Protein AF-K7ZBQ0-F1 (afdb_monomer_lite)

Organism: NCBI:txid1069642

Secondary structure (DSSP, 8-state):
-HHHHHHHTT---EEE-SSSTT-EEETT--TTTTS-HHHHHHHHHHHHHHH--TTTHHHHEEEB-SSTTTS-TT-EEE--TTT--EEEEEEE-TBS-EEEEE--TTGGGT-SSPEEE-SPPPHHHHHTT--STTSS-EEEEEPPGGGTTS-GGGSTTB--GGGGS-HHHHHHHHHHHHBSSPPPHHHHHHHHHHHHHHHHHHHHHHHHHHHHHHHH--SPPPHHHHHHH--HHHHHHHHHHHHHHHHHHHHHHHHHTTTTS-HHHHHHHHHH-TTTTS-HHHHHHHPPPP---TT--S-EEEETTEEE-HHHHHHHHHTT-S---TTS-HHHHTTSS-S--HHHHHS----------

Sequence (357 aa):
MRLIFAYENRLPFVIKDPTYSGARISNKMSRWDRQREIERVRSFLNYIHETTSTRSLPGDTYPVAINRKAIRAGGVLATTAVNHHSWTIKEILPIGVPYLVYNSVVGSHSGFTMQERKSWPNPNWVFEGDFSSSSGAGFRYWRPASYLSRPVWKVPGYSTEQFQISLSKWTKTLQSRLATQQEDDTSMILRLVENVCVGFKDRVSYVNEALSYKRQYPSCMSYEAFDIYSSPSRDERIFDDLMLLRRTYKEILQRNNGQNLTTDQKAELTKIFPYINQSASSETRQMPQQSITEDSVCVVNYLSSRTMDMAEFKRRLFAGWISNNPNERGEYRWGVLRGPSDHARYCPSWGGWSPNL

Foldseek 3Di:
DVLVVCVVVVHWDKFDQPVDPPDIDTPPDCPCVVPPPVVSSVVSVVVCVVRDFLQRLLLFKAAFDLEQVTQAAQWKAGAFPVLRDMWGFRGQPLLLWTWTWADALLCVVPHPDIDIARHDDQLCSRYVPNLFSVRSGGIIHGADPVCSPPPRCPGPRHDSVLSVDPSVCNRVVSSVNHHNDHDDLARVLVRLLVRLLSLVQVLLSLLVSLQVVCVVPVAFDDPVSFSNRFCAVSLVRSLVSLVVSLVSVLVCCVPPNCPRYDPLSVLLVCLQQVPSVDDLVVSLVPNDQDDDDPSFANWDDNDVVDIDGNSNQNSCQQVQQAFRGSSCDSCSNRSVDRDDDPRSVPHDDDDHHHDDD

pLDDT: mean 93.57, std 6.4, range [53.06, 98.62]

Radius of gyration: 22.32 Å; chains: 1; bounding box: 59×53×60 Å

Structure (mmCIF, N/CA/C/O backbone):
data_AF-K7ZBQ0-F1
#
_entry.id   AF-K7ZBQ0-F1
#
loop_
_atom_site.group_PDB
_atom_site.id
_atom_site.type_symbol
_atom_site.label_atom_id
_atom_site.label_alt_id
_atom_site.label_comp_id
_atom_site.label_asym_id
_atom_site.label_entity_id
_atom_site.label_seq_id
_atom_site.pdbx_PDB_ins_code
_atom_site.Cartn_x
_atom_site.Cartn_y
_atom_site.Cartn_z
_atom_site.occupancy
_atom_site.B_iso_or_equiv
_atom_site.auth_seq_id
_atom_site.auth_comp_id
_atom_site.auth_asym_id
_atom_site.auth_atom_id
_atom_site.pdbx_PDB_model_num
ATOM 1 N N . MET A 1 1 ? 14.894 -6.641 -7.839 1.00 87.62 1 MET A N 1
ATOM 2 C CA . MET A 1 1 ? 14.574 -8.046 -7.482 1.00 87.62 1 MET A CA 1
ATOM 3 C C . MET A 1 1 ? 14.777 -9.030 -8.634 1.00 87.62 1 MET A C 1
ATOM 5 O O . MET A 1 1 ? 15.721 -9.798 -8.548 1.00 87.62 1 MET A O 1
ATOM 9 N N . ARG A 1 2 ? 13.982 -9.013 -9.723 1.00 91.12 2 ARG A N 1
ATOM 10 C CA . ARG A 1 2 ? 14.084 -10.017 -10.817 1.00 91.12 2 ARG A CA 1
ATOM 11 C C . ARG A 1 2 ? 15.498 -10.195 -11.395 1.00 91.12 2 ARG A C 1
ATOM 13 O O . ARG A 1 2 ? 15.896 -11.323 -11.653 1.00 91.12 2 ARG A O 1
ATOM 20 N N . LEU A 1 3 ? 16.241 -9.103 -11.597 1.00 93.44 3 LEU A N 1
ATOM 21 C CA . LEU A 1 3 ? 17.621 -9.157 -12.099 1.00 93.44 3 LEU A CA 1
ATOM 22 C C . LEU A 1 3 ? 18.560 -9.868 -11.117 1.00 93.44 3 LEU A C 1
ATOM 24 O O . LEU A 1 3 ? 19.271 -10.775 -11.527 1.00 93.44 3 LEU A O 1
ATOM 28 N N . ILE A 1 4 ? 18.510 -9.501 -9.832 1.00 92.75 4 ILE A N 1
ATOM 29 C CA . ILE A 1 4 ? 19.320 -10.122 -8.770 1.00 92.75 4 ILE A CA 1
ATOM 30 C C . ILE A 1 4 ? 19.018 -11.620 -8.690 1.00 92.75 4 ILE A C 1
ATOM 32 O O . ILE A 1 4 ? 19.934 -12.426 -8.773 1.00 92.75 4 ILE A O 1
ATOM 36 N N . PHE A 1 5 ? 17.735 -11.997 -8.664 1.00 93.25 5 PHE A N 1
ATOM 37 C CA . PHE A 1 5 ? 17.335 -13.405 -8.665 1.00 93.25 5 PHE A CA 1
ATOM 38 C C . PHE A 1 5 ? 17.883 -14.159 -9.885 1.00 93.25 5 PHE A C 1
ATOM 40 O O . PHE A 1 5 ? 18.388 -15.271 -9.752 1.00 93.25 5 PHE A O 1
ATOM 47 N N . ALA A 1 6 ? 17.800 -13.559 -11.078 1.00 94.81 6 ALA A N 1
ATOM 48 C CA . ALA A 1 6 ? 18.337 -14.169 -12.288 1.00 94.81 6 ALA A CA 1
ATOM 49 C C . ALA A 1 6 ? 19.860 -14.346 -12.211 1.00 94.81 6 ALA A C 1
ATOM 51 O O . ALA A 1 6 ? 20.363 -15.388 -12.613 1.00 94.81 6 ALA A O 1
ATOM 52 N N . TYR A 1 7 ? 20.578 -13.368 -11.659 1.00 96.00 7 TYR A N 1
ATOM 53 C CA . TYR A 1 7 ? 22.020 -13.451 -11.451 1.00 96.00 7 TYR A CA 1
ATOM 54 C C . TYR A 1 7 ? 22.396 -14.576 -10.474 1.00 96.00 7 TYR A C 1
ATOM 56 O O . TYR A 1 7 ? 23.147 -15.477 -10.843 1.00 96.00 7 TYR A O 1
ATOM 64 N N . GLU A 1 8 ? 21.802 -14.586 -9.278 1.00 96.38 8 GLU A N 1
ATOM 65 C CA . GLU A 1 8 ? 22.079 -15.580 -8.228 1.00 96.38 8 GLU A CA 1
ATOM 66 C C . GLU A 1 8 ? 21.766 -17.015 -8.671 1.00 96.38 8 GLU A C 1
ATOM 68 O O . GLU A 1 8 ? 22.451 -17.956 -8.279 1.00 96.38 8 GLU A O 1
ATOM 73 N N . ASN A 1 9 ? 20.767 -17.185 -9.542 1.00 96.50 9 ASN A N 1
ATOM 74 C CA . ASN A 1 9 ? 20.343 -18.490 -10.052 1.00 96.50 9 ASN A CA 1
ATOM 75 C C . ASN A 1 9 ? 20.887 -18.805 -11.455 1.00 96.50 9 ASN A C 1
ATOM 77 O O . ASN A 1 9 ? 20.454 -19.777 -12.074 1.00 96.50 9 ASN A O 1
ATOM 81 N N . ARG A 1 10 ? 21.816 -17.993 -11.982 1.00 95.12 10 ARG A N 1
ATOM 82 C CA . ARG A 1 10 ? 22.427 -18.164 -13.317 1.00 95.12 10 ARG A CA 1
ATOM 83 C C . ARG A 1 10 ? 21.399 -18.293 -14.454 1.00 95.12 10 ARG A C 1
ATOM 85 O O . ARG A 1 10 ? 21.591 -19.037 -15.415 1.00 95.12 10 ARG A O 1
ATOM 92 N N . LEU A 1 11 ? 20.295 -17.558 -14.353 1.00 94.25 11 LEU A N 1
ATOM 93 C CA . LEU A 1 11 ? 19.219 -17.522 -15.339 1.00 94.25 11 LEU A CA 1
ATOM 94 C C . LEU A 1 11 ? 19.437 -16.393 -16.359 1.00 94.25 11 LEU A C 1
ATOM 96 O O . LEU A 1 11 ? 19.979 -15.337 -16.023 1.00 94.25 11 LEU A O 1
ATOM 100 N N . PRO A 1 12 ? 18.962 -16.552 -17.609 1.00 92.81 12 PRO A N 1
ATOM 101 C CA . PRO A 1 12 ? 18.971 -15.460 -18.572 1.00 92.81 12 PRO A CA 1
ATOM 102 C C . PRO A 1 12 ? 18.049 -14.322 -18.116 1.00 92.81 12 PRO A C 1
ATOM 104 O O . PRO A 1 12 ? 16.907 -14.546 -17.706 1.00 92.81 12 PRO A O 1
ATOM 107 N N . PHE A 1 13 ? 18.516 -13.084 -18.268 1.00 95.81 13 PHE A N 1
ATOM 108 C CA . PHE A 1 13 ? 17.716 -11.888 -18.037 1.00 95.81 13 PHE A CA 1
ATOM 109 C C . PHE A 1 13 ? 17.465 -11.174 -19.359 1.00 95.81 13 PHE A C 1
ATOM 111 O O . PHE A 1 13 ? 18.396 -10.855 -20.096 1.00 95.81 13 PHE A O 1
ATOM 118 N N . VAL A 1 14 ? 16.195 -10.901 -19.648 1.00 96.12 14 VAL A N 1
ATOM 119 C CA . VAL A 1 14 ? 15.791 -10.102 -20.801 1.00 96.12 14 VAL A CA 1
ATOM 120 C C . VAL A 1 14 ? 14.474 -9.392 -20.524 1.00 96.12 14 VAL A C 1
ATOM 122 O O . VAL A 1 14 ? 13.553 -9.970 -19.929 1.00 96.12 14 VAL A O 1
ATOM 125 N N . ILE A 1 15 ? 14.411 -8.148 -20.979 1.00 95.88 15 ILE A N 1
ATOM 126 C CA . ILE A 1 15 ? 13.230 -7.290 -20.972 1.00 95.88 15 ILE A CA 1
ATOM 127 C C . ILE A 1 15 ? 13.115 -6.560 -22.310 1.00 95.88 15 ILE A C 1
ATOM 129 O O . ILE A 1 15 ? 14.072 -6.515 -23.093 1.00 95.88 15 ILE A O 1
ATOM 133 N N . LYS A 1 16 ? 11.946 -5.987 -22.582 1.00 94.88 16 LYS A N 1
ATOM 134 C CA . LYS A 1 16 ? 11.806 -4.983 -23.636 1.00 94.88 16 LYS A CA 1
ATOM 135 C C . LYS A 1 16 ? 12.601 -3.739 -23.271 1.00 94.88 16 LYS A C 1
ATOM 137 O O . LYS A 1 16 ? 12.612 -3.326 -22.117 1.00 94.88 16 LYS A O 1
ATOM 142 N N . ASP A 1 17 ? 13.245 -3.148 -24.266 1.00 94.50 17 ASP A N 1
ATOM 143 C CA . ASP A 1 17 ? 13.811 -1.816 -24.118 1.00 94.50 17 ASP A CA 1
ATOM 144 C C . ASP A 1 17 ? 12.669 -0.783 -24.200 1.00 94.50 17 ASP A C 1
ATOM 146 O O . ASP A 1 17 ? 11.990 -0.721 -25.228 1.00 94.50 17 ASP A O 1
ATOM 150 N N . PRO A 1 18 ? 12.394 -0.006 -23.138 1.00 92.44 18 PRO A N 1
ATOM 151 C CA . PRO A 1 18 ? 11.359 1.022 -23.180 1.00 92.44 18 PRO A CA 1
ATOM 152 C C . PRO A 1 18 ? 11.780 2.271 -23.969 1.00 92.44 18 PRO A C 1
ATOM 154 O O . PRO A 1 18 ? 10.925 3.099 -24.268 1.00 92.44 18 PRO A O 1
ATOM 157 N N . THR A 1 19 ? 13.065 2.416 -24.310 1.00 90.69 19 THR A N 1
ATOM 158 C CA . THR A 1 19 ? 13.613 3.589 -25.014 1.00 90.69 19 THR A CA 1
ATOM 159 C C . THR A 1 19 ? 13.655 3.415 -26.530 1.00 90.69 19 THR A C 1
ATOM 161 O O . THR A 1 19 ? 13.610 4.403 -27.259 1.00 90.69 19 THR A O 1
ATOM 164 N N . TYR A 1 20 ? 13.666 2.170 -27.019 1.00 86.38 20 TYR A N 1
ATOM 165 C CA . TYR A 1 20 ? 13.702 1.853 -28.448 1.00 86.38 20 TYR A CA 1
ATOM 166 C C . TYR A 1 20 ? 12.695 0.759 -28.813 1.00 86.38 20 TYR A C 1
ATOM 168 O O . TYR A 1 20 ? 12.763 -0.375 -28.333 1.00 86.38 20 TYR A O 1
ATOM 176 N N . SER A 1 21 ? 11.775 1.080 -29.727 1.00 80.44 21 SER A N 1
ATOM 177 C C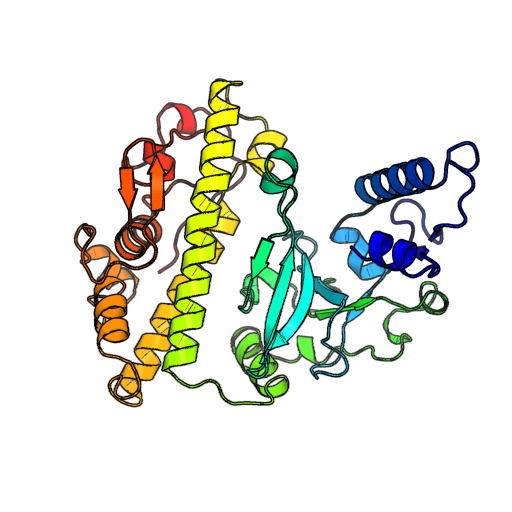A . SER A 1 21 ? 10.755 0.134 -30.191 1.00 80.44 21 SER A CA 1
ATOM 178 C C . SER A 1 21 ? 11.388 -1.124 -30.795 1.00 80.44 21 SER A C 1
ATOM 180 O O . SER A 1 21 ? 12.231 -1.055 -31.684 1.00 80.44 21 SER A O 1
ATOM 182 N N . GLY A 1 22 ? 10.975 -2.293 -30.301 1.00 78.12 22 GLY A N 1
ATOM 183 C CA . GLY A 1 22 ? 11.438 -3.597 -30.787 1.00 78.12 22 GLY A CA 1
ATOM 184 C C . GLY A 1 22 ? 12.784 -4.070 -30.224 1.00 78.12 22 GLY A C 1
ATOM 185 O O . GLY A 1 22 ? 13.096 -5.256 -30.359 1.00 78.12 22 GLY A O 1
ATOM 186 N N . ALA A 1 23 ? 13.541 -3.206 -29.542 1.00 90.62 23 ALA A N 1
ATOM 187 C CA . ALA A 1 23 ? 14.803 -3.575 -28.911 1.00 90.62 23 ALA A CA 1
ATOM 188 C C . ALA A 1 23 ? 14.598 -4.321 -27.577 1.00 90.62 23 ALA A C 1
ATOM 190 O O . ALA A 1 23 ? 13.499 -4.392 -27.009 1.00 90.62 23 ALA A O 1
ATOM 191 N N . ARG A 1 24 ? 15.675 -4.950 -27.094 1.00 94.19 24 ARG A N 1
ATOM 192 C CA . ARG A 1 24 ? 15.695 -5.723 -25.847 1.00 94.19 24 ARG A CA 1
ATOM 193 C C . ARG A 1 24 ? 16.939 -5.397 -25.045 1.00 94.19 24 ARG A C 1
ATOM 195 O O . ARG A 1 24 ? 18.040 -5.381 -25.588 1.00 94.19 24 ARG A O 1
ATOM 202 N N . ILE A 1 25 ? 16.760 -5.279 -23.738 1.00 95.69 25 ILE A N 1
ATOM 203 C CA . ILE A 1 25 ? 17.859 -5.182 -22.782 1.00 95.69 25 ILE A CA 1
ATOM 204 C C . ILE A 1 25 ? 18.069 -6.570 -22.184 1.00 95.69 25 ILE A C 1
ATOM 206 O O . ILE A 1 25 ? 17.109 -7.226 -21.777 1.00 95.69 25 ILE A O 1
ATOM 210 N N . SER A 1 26 ? 19.313 -7.051 -22.155 1.00 95.44 26 SER A N 1
ATOM 211 C CA . SER A 1 26 ? 19.623 -8.389 -21.641 1.00 95.44 26 SER A CA 1
ATOM 212 C C . SER A 1 26 ? 20.996 -8.469 -20.989 1.00 95.44 26 SER A C 1
ATOM 214 O O . SER A 1 26 ? 21.871 -7.649 -21.258 1.00 95.44 26 SER A O 1
ATOM 216 N N . ASN A 1 27 ? 21.219 -9.520 -20.199 1.00 92.19 27 ASN A N 1
ATOM 217 C CA . ASN A 1 27 ? 22.527 -9.799 -19.603 1.00 92.19 27 ASN A CA 1
ATOM 218 C C . ASN A 1 27 ? 23.609 -10.224 -20.622 1.00 92.19 27 ASN A C 1
ATOM 220 O O . ASN A 1 27 ? 24.735 -10.494 -20.221 1.00 92.19 27 ASN A O 1
ATOM 224 N N . LYS A 1 28 ? 23.292 -10.272 -21.927 1.00 93.62 28 LYS A N 1
ATOM 225 C CA . LYS A 1 28 ? 24.249 -10.522 -23.024 1.00 93.62 28 LYS A CA 1
ATOM 226 C C . LYS A 1 28 ? 24.860 -9.249 -23.619 1.00 93.62 28 LYS A C 1
ATOM 228 O O . LYS A 1 28 ? 25.649 -9.335 -24.552 1.00 93.62 28 LYS A O 1
ATOM 233 N N . MET A 1 29 ? 24.471 -8.069 -23.139 1.00 94.31 29 MET A N 1
ATOM 234 C CA . MET A 1 29 ? 25.059 -6.813 -23.602 1.00 94.31 29 MET A CA 1
ATOM 235 C C . MET A 1 29 ? 26.548 -6.747 -23.240 1.00 94.31 29 MET A C 1
ATOM 237 O O . MET A 1 29 ? 26.928 -7.075 -22.113 1.00 94.31 29 MET A O 1
ATOM 241 N N . SER A 1 30 ? 27.361 -6.267 -24.182 1.00 95.88 30 SER A N 1
ATOM 242 C CA . SER A 1 30 ? 28.824 -6.195 -24.061 1.00 95.88 30 SER A CA 1
ATOM 243 C C . SER A 1 30 ? 29.352 -4.872 -23.499 1.00 95.88 30 SER A C 1
ATOM 245 O O . SER A 1 30 ? 30.555 -4.712 -23.296 1.00 95.88 30 SER A O 1
ATOM 247 N N . ARG A 1 31 ? 28.457 -3.914 -23.205 1.00 95.50 31 ARG A N 1
ATOM 248 C CA . ARG A 1 31 ? 28.790 -2.553 -22.736 1.00 95.50 31 ARG A CA 1
ATOM 249 C C . ARG A 1 31 ? 29.755 -2.536 -21.539 1.00 95.50 31 ARG A C 1
ATOM 251 O O . ARG A 1 31 ? 30.517 -1.587 -21.397 1.00 95.50 31 ARG A O 1
ATOM 258 N N . TRP A 1 32 ? 29.737 -3.578 -20.708 1.00 96.00 32 TRP A N 1
ATOM 259 C CA . TRP A 1 32 ? 30.536 -3.682 -19.483 1.00 96.00 32 TRP A CA 1
ATOM 260 C C . TRP A 1 32 ? 31.449 -4.916 -19.447 1.00 96.00 32 TRP A C 1
ATOM 262 O O . TRP A 1 32 ? 31.884 -5.314 -18.372 1.00 96.00 32 TRP A O 1
ATOM 272 N N . ASP A 1 33 ? 31.765 -5.530 -20.592 1.00 95.69 33 ASP A N 1
ATOM 273 C CA . ASP A 1 33 ? 32.585 -6.758 -20.635 1.00 95.69 33 ASP A CA 1
ATOM 274 C C . ASP A 1 33 ? 34.028 -6.553 -20.138 1.00 95.69 33 ASP A C 1
ATOM 276 O O . ASP A 1 33 ? 34.713 -7.516 -19.811 1.00 95.69 33 ASP A O 1
ATOM 280 N N . ARG A 1 34 ? 34.492 -5.299 -20.048 1.00 97.25 34 ARG A N 1
ATOM 281 C CA . ARG A 1 34 ? 35.813 -4.943 -19.496 1.00 97.25 34 ARG A CA 1
ATOM 282 C C . ARG A 1 34 ? 35.845 -4.871 -17.962 1.00 97.25 34 ARG A C 1
ATOM 284 O O . ARG A 1 34 ? 36.918 -4.683 -17.399 1.00 97.25 34 ARG A O 1
ATOM 291 N N . GLN A 1 35 ? 34.695 -4.949 -17.294 1.00 97.38 35 GLN A N 1
ATOM 292 C CA . GLN A 1 35 ? 34.586 -4.899 -15.833 1.00 97.38 35 GLN A CA 1
ATOM 293 C C . GLN A 1 35 ? 34.632 -6.309 -15.234 1.00 97.38 35 GLN A C 1
ATOM 295 O O . GLN A 1 35 ? 34.287 -7.284 -15.907 1.00 97.38 35 GLN A O 1
ATOM 300 N N . ARG A 1 36 ? 34.998 -6.436 -13.952 1.00 97.44 36 ARG A N 1
ATOM 301 C CA . ARG A 1 36 ? 34.855 -7.717 -13.244 1.00 97.44 36 ARG A CA 1
ATOM 302 C C . ARG A 1 36 ? 33.374 -8.039 -13.065 1.00 97.44 36 ARG A C 1
ATOM 304 O O . ARG A 1 36 ? 32.520 -7.157 -13.115 1.00 97.44 36 ARG A O 1
ATOM 311 N N . GLU A 1 37 ? 33.060 -9.305 -12.814 1.00 94.50 37 GLU A N 1
ATOM 312 C CA . GLU A 1 37 ? 31.680 -9.806 -12.792 1.00 94.50 37 GLU A CA 1
ATOM 313 C C . GLU A 1 37 ? 30.737 -8.983 -11.894 1.00 94.50 37 GLU A C 1
ATOM 315 O O . GLU A 1 37 ? 29.690 -8.527 -12.349 1.00 94.50 37 GLU A O 1
ATOM 320 N N . ILE A 1 38 ? 31.126 -8.718 -10.644 1.00 95.25 38 ILE A N 1
ATOM 321 C CA . ILE A 1 38 ? 30.292 -7.958 -9.701 1.00 95.25 38 ILE A CA 1
ATOM 322 C C . ILE A 1 38 ? 30.108 -6.500 -10.137 1.00 95.25 38 ILE A C 1
ATOM 324 O O . ILE A 1 38 ? 29.014 -5.948 -10.018 1.00 95.25 38 ILE A O 1
ATOM 328 N N . GLU A 1 39 ? 31.154 -5.869 -10.666 1.00 97.00 39 GLU A N 1
ATOM 329 C CA . GLU A 1 39 ? 31.089 -4.496 -11.179 1.00 97.00 39 GLU A CA 1
ATOM 330 C C . GLU A 1 39 ? 30.183 -4.417 -12.412 1.00 97.00 39 GLU A C 1
ATOM 332 O O . GLU A 1 39 ? 29.352 -3.513 -12.510 1.00 97.00 39 GLU A O 1
ATOM 337 N N . ARG A 1 40 ? 30.261 -5.420 -13.293 1.00 95.94 40 ARG A N 1
ATOM 338 C CA . ARG A 1 40 ? 29.371 -5.576 -14.445 1.00 95.94 40 ARG A CA 1
ATOM 339 C C . ARG A 1 40 ? 27.913 -5.704 -14.015 1.00 95.94 40 ARG A C 1
ATOM 341 O O . ARG A 1 40 ? 27.052 -5.043 -14.594 1.00 95.94 40 ARG A O 1
ATOM 348 N N . VAL A 1 41 ? 27.616 -6.523 -13.003 1.00 95.44 41 VAL A N 1
ATOM 349 C CA . VAL A 1 41 ? 26.247 -6.688 -12.483 1.00 95.44 41 VAL A CA 1
ATOM 350 C C . VAL A 1 41 ? 25.730 -5.384 -11.879 1.00 95.44 41 VAL A C 1
ATOM 352 O O . VAL A 1 41 ? 24.597 -4.999 -12.160 1.00 95.44 41 VAL A O 1
ATOM 355 N N . ARG A 1 42 ? 26.556 -4.669 -11.105 1.00 95.38 42 ARG A N 1
ATOM 356 C CA . ARG A 1 42 ? 26.205 -3.352 -10.545 1.00 95.38 42 ARG A CA 1
ATOM 357 C C . ARG A 1 42 ? 25.934 -2.320 -11.636 1.00 95.38 42 ARG A C 1
ATOM 359 O O . ARG A 1 42 ? 24.905 -1.652 -11.593 1.00 95.38 42 ARG A O 1
ATOM 366 N N . SER A 1 43 ? 26.797 -2.233 -12.644 1.00 96.44 43 SER A N 1
ATOM 367 C CA . SER A 1 43 ? 26.589 -1.320 -13.772 1.00 96.44 43 SER A CA 1
ATOM 368 C C . SER A 1 43 ? 25.319 -1.662 -14.552 1.00 96.44 43 SER A C 1
ATOM 370 O O . SER A 1 43 ? 24.573 -0.766 -14.944 1.00 96.44 43 SER A O 1
ATOM 372 N N . PHE A 1 44 ? 25.024 -2.953 -14.731 1.00 96.38 44 PHE A N 1
ATOM 373 C CA . PHE A 1 44 ? 23.788 -3.384 -15.374 1.00 96.38 44 PHE A CA 1
ATOM 374 C C . PHE A 1 44 ? 22.547 -3.068 -14.526 1.00 96.38 44 PHE A C 1
ATOM 376 O O . PHE A 1 44 ? 21.540 -2.625 -15.071 1.00 96.38 44 PHE A O 1
ATOM 383 N N . LEU A 1 45 ? 22.616 -3.231 -13.200 1.00 94.38 45 LEU A N 1
ATOM 384 C CA . LEU A 1 45 ? 21.555 -2.831 -12.270 1.00 94.38 45 LEU A CA 1
ATOM 385 C C . LEU A 1 45 ? 21.257 -1.331 -12.354 1.00 94.38 45 LEU A C 1
ATOM 387 O O . LEU A 1 45 ? 20.088 -0.967 -12.470 1.00 94.38 45 LEU A O 1
ATOM 391 N N . ASN A 1 46 ? 22.292 -0.487 -12.353 1.00 93.38 46 ASN A N 1
ATOM 392 C CA . ASN A 1 46 ? 22.140 0.963 -12.490 1.00 93.38 46 ASN A CA 1
ATOM 393 C C . ASN A 1 46 ? 21.509 1.326 -13.835 1.00 93.38 46 ASN A C 1
ATOM 395 O O . ASN A 1 46 ? 20.541 2.075 -13.879 1.00 93.38 46 ASN A O 1
ATOM 399 N N . TYR A 1 47 ? 21.966 0.700 -14.922 1.00 95.19 47 TYR A N 1
ATOM 400 C CA . TYR A 1 47 ? 21.372 0.918 -16.237 1.00 95.19 47 TYR A CA 1
ATOM 401 C C . TYR A 1 47 ? 19.883 0.549 -16.278 1.00 95.19 47 TYR A C 1
ATOM 403 O O . TYR A 1 47 ? 19.076 1.307 -16.809 1.00 95.19 47 TYR A O 1
ATOM 411 N N . ILE A 1 48 ? 19.488 -0.586 -15.690 1.00 93.94 48 ILE A N 1
ATOM 412 C CA . ILE A 1 48 ? 18.068 -0.954 -15.582 1.00 93.94 48 ILE A CA 1
ATOM 413 C C . ILE A 1 48 ? 17.292 0.052 -14.731 1.00 93.94 48 ILE A C 1
ATOM 415 O O . ILE A 1 48 ? 16.176 0.410 -15.106 1.00 93.94 48 ILE A O 1
ATOM 419 N N . HIS A 1 49 ? 17.857 0.498 -13.610 1.00 89.31 49 HIS A N 1
ATOM 420 C CA . HIS A 1 49 ? 17.230 1.486 -12.735 1.00 89.31 49 HIS A CA 1
ATOM 421 C C . HIS A 1 49 ? 16.959 2.810 -13.463 1.00 89.31 49 HIS A C 1
ATOM 423 O O . HIS A 1 49 ? 15.865 3.347 -13.342 1.00 89.31 49 HIS A O 1
ATOM 429 N N . GLU A 1 50 ? 17.908 3.280 -14.271 1.00 90.19 50 GLU A N 1
ATOM 430 C CA . GLU A 1 50 ? 17.786 4.519 -15.050 1.00 90.19 50 GLU A CA 1
ATOM 431 C C . GLU A 1 50 ? 16.864 4.374 -16.270 1.00 90.19 50 GLU A C 1
ATOM 433 O O . GLU A 1 50 ? 16.257 5.343 -16.718 1.00 90.19 50 GLU A O 1
ATOM 438 N N . THR A 1 51 ? 16.754 3.165 -16.826 1.00 92.31 51 THR A N 1
ATOM 439 C CA . THR A 1 51 ? 16.038 2.933 -18.091 1.00 92.31 51 THR A CA 1
ATOM 440 C C . THR A 1 51 ? 14.584 2.509 -17.885 1.00 92.31 51 THR A C 1
ATOM 442 O O . THR A 1 51 ? 13.740 2.724 -18.754 1.00 92.31 51 THR A O 1
ATOM 445 N N . THR A 1 52 ? 14.264 1.864 -16.762 1.00 91.94 52 THR A N 1
ATOM 446 C CA . THR A 1 52 ? 12.954 1.234 -16.538 1.00 91.94 52 THR A CA 1
ATOM 447 C C . THR A 1 52 ? 12.169 1.916 -15.428 1.00 91.94 52 THR A C 1
ATOM 449 O O . THR A 1 52 ? 12.722 2.516 -14.516 1.00 91.94 52 THR A O 1
ATOM 452 N N . SER A 1 53 ? 10.844 1.804 -15.487 1.00 89.38 53 SER A N 1
ATOM 453 C CA . SER A 1 53 ? 9.953 2.303 -14.439 1.00 89.38 53 SER A CA 1
ATOM 454 C C . SER A 1 53 ? 8.699 1.439 -14.349 1.00 89.38 53 SER A C 1
ATOM 456 O O . SER A 1 53 ? 8.503 0.501 -15.127 1.00 89.38 53 SER A O 1
ATOM 458 N N . THR A 1 54 ? 7.792 1.766 -13.433 1.00 89.62 54 THR A N 1
ATOM 459 C CA . THR A 1 54 ? 6.478 1.114 -13.381 1.00 89.62 54 THR A CA 1
ATOM 460 C C . THR A 1 54 ? 5.690 1.273 -14.686 1.00 89.62 54 THR A C 1
ATOM 462 O O . THR A 1 54 ? 4.939 0.367 -15.041 1.00 89.62 54 THR A O 1
ATOM 465 N N . ARG A 1 55 ? 5.946 2.327 -15.480 1.00 90.38 55 ARG A N 1
ATOM 466 C CA . ARG A 1 55 ? 5.336 2.522 -16.809 1.00 90.38 55 ARG A CA 1
ATOM 467 C C . ARG A 1 55 ? 5.779 1.492 -17.850 1.00 90.38 55 ARG A C 1
ATOM 469 O O . ARG A 1 55 ? 5.013 1.197 -18.762 1.00 90.38 55 ARG A O 1
ATOM 476 N N . SER A 1 56 ? 6.984 0.928 -17.738 1.00 92.25 56 SER A N 1
ATOM 477 C CA . SER A 1 56 ? 7.465 -0.085 -18.689 1.00 92.25 56 SER A CA 1
ATOM 478 C C . SER A 1 56 ? 7.008 -1.505 -18.331 1.00 92.25 56 SER A C 1
ATOM 480 O O . SER A 1 56 ? 6.975 -2.372 -19.205 1.00 92.25 56 SER A O 1
ATOM 482 N N . LEU A 1 57 ? 6.588 -1.751 -17.079 1.00 93.12 57 LEU A N 1
ATOM 483 C CA . LEU A 1 57 ? 6.169 -3.076 -16.595 1.00 93.12 57 LEU A CA 1
ATOM 484 C C . LEU A 1 57 ? 5.119 -3.775 -17.475 1.00 93.12 57 LEU A C 1
ATOM 486 O O . LEU A 1 57 ? 5.266 -4.984 -17.693 1.00 93.12 57 LEU A O 1
ATOM 490 N N . PRO A 1 58 ? 4.081 -3.102 -18.015 1.00 93.25 58 PRO A N 1
ATOM 491 C CA . PRO A 1 58 ? 3.093 -3.761 -18.867 1.00 93.25 58 PRO A CA 1
ATOM 492 C C . PRO A 1 58 ? 3.692 -4.374 -20.141 1.00 93.25 58 PRO A C 1
ATOM 494 O O . PRO A 1 58 ? 3.143 -5.341 -20.667 1.00 93.25 58 PRO A O 1
ATOM 497 N N . GLY A 1 59 ? 4.835 -3.869 -20.619 1.00 93.12 59 GLY A N 1
ATOM 498 C CA . GLY A 1 59 ? 5.552 -4.420 -21.769 1.00 93.12 59 GLY A CA 1
ATOM 499 C C . GLY A 1 59 ? 6.155 -5.804 -21.506 1.00 93.12 59 GLY A C 1
ATOM 500 O O . GLY A 1 59 ? 6.168 -6.651 -22.408 1.00 93.12 59 GLY A O 1
ATOM 501 N N . ASP A 1 60 ? 6.581 -6.052 -20.268 1.00 95.75 60 ASP A N 1
ATOM 502 C CA . ASP A 1 60 ? 7.276 -7.266 -19.820 1.00 95.75 60 ASP A CA 1
ATOM 503 C C . ASP A 1 60 ? 6.395 -8.230 -19.024 1.00 95.75 60 ASP A C 1
ATOM 505 O O . ASP A 1 60 ? 6.829 -9.328 -18.667 1.00 95.75 60 ASP A O 1
ATOM 509 N N . THR A 1 61 ? 5.148 -7.849 -18.758 1.00 97.00 61 THR A N 1
ATOM 510 C CA . THR A 1 61 ? 4.213 -8.622 -17.940 1.00 97.00 61 THR A CA 1
ATOM 511 C C . THR A 1 61 ? 2.872 -8.827 -18.639 1.00 97.00 61 THR A C 1
ATOM 513 O O . THR A 1 61 ? 2.544 -8.154 -19.614 1.00 97.00 61 THR A O 1
ATOM 516 N N . TYR A 1 62 ? 2.083 -9.778 -18.155 1.00 97.69 62 TYR A N 1
ATOM 517 C CA . TYR A 1 62 ? 0.734 -10.055 -18.642 1.00 97.69 62 TYR A CA 1
ATOM 518 C C . TYR A 1 62 ? -0.234 -10.211 -17.462 1.00 97.69 62 TYR A C 1
ATOM 520 O O . TYR A 1 62 ? 0.196 -10.693 -16.411 1.00 97.69 62 TYR A O 1
ATOM 528 N N . PRO A 1 63 ? -1.508 -9.798 -17.598 1.00 98.06 63 PRO A N 1
ATOM 529 C CA . PRO A 1 63 ? -2.506 -10.003 -16.557 1.00 98.06 63 PRO A CA 1
ATOM 530 C C . PRO A 1 63 ? -2.831 -11.491 -16.408 1.00 98.06 63 PRO A C 1
ATOM 532 O O . PRO A 1 63 ? -2.842 -12.236 -17.392 1.00 98.06 63 PRO A O 1
ATOM 535 N N . VAL A 1 64 ? -3.081 -11.917 -15.174 1.00 98.06 64 VAL A N 1
ATOM 536 C CA . VAL A 1 64 ? -3.249 -13.333 -14.831 1.00 98.06 64 VAL A CA 1
ATOM 537 C C . VAL A 1 64 ? -4.649 -13.669 -14.330 1.00 98.06 64 VAL A C 1
ATOM 539 O O . VAL A 1 64 ? -5.406 -12.793 -13.915 1.00 98.06 64 VAL A O 1
ATOM 542 N N . ALA A 1 65 ? -4.979 -14.962 -14.370 1.00 97.69 65 ALA A N 1
ATOM 543 C CA . ALA A 1 65 ? -6.227 -15.498 -13.833 1.00 97.69 65 ALA A CA 1
ATOM 544 C C . ALA A 1 65 ? -6.255 -15.428 -12.299 1.00 97.69 65 ALA A C 1
ATOM 546 O O . ALA A 1 65 ? -5.205 -15.426 -11.652 1.00 97.69 65 ALA A O 1
ATOM 547 N N . ILE A 1 66 ? -7.448 -15.430 -11.703 1.00 97.12 66 ILE A N 1
ATOM 548 C CA . ILE A 1 66 ? -7.603 -15.335 -10.247 1.00 97.12 66 ILE A CA 1
ATOM 549 C C . ILE A 1 66 ? -7.574 -16.733 -9.635 1.00 97.12 66 ILE A C 1
ATOM 551 O O . ILE A 1 66 ? -8.604 -17.343 -9.351 1.00 97.12 66 ILE A O 1
ATOM 555 N N . ASN A 1 67 ? -6.363 -17.251 -9.441 1.00 97.50 67 ASN A N 1
ATOM 556 C CA . ASN A 1 67 ? -6.099 -18.470 -8.683 1.00 97.50 67 ASN A CA 1
ATOM 557 C C . ASN A 1 67 ? -4.644 -18.498 -8.188 1.00 97.50 67 ASN A C 1
ATOM 559 O O . ASN A 1 67 ? -3.779 -17.813 -8.735 1.00 97.50 67 ASN A O 1
ATOM 563 N N . ARG A 1 68 ? -4.352 -19.344 -7.193 1.00 96.62 68 ARG A N 1
ATOM 564 C CA . ARG A 1 68 ? -3.007 -19.482 -6.597 1.00 96.62 68 ARG A CA 1
ATOM 565 C C . ARG A 1 68 ? -1.925 -19.986 -7.555 1.00 96.62 68 ARG A C 1
ATOM 567 O O . ARG A 1 68 ? -0.742 -19.779 -7.304 1.00 96.62 68 ARG A O 1
ATOM 574 N N . LYS A 1 69 ? -2.290 -20.665 -8.650 1.00 96.81 69 LYS A N 1
ATOM 575 C CA . LYS A 1 69 ? -1.309 -21.115 -9.653 1.00 96.81 69 LYS A CA 1
ATOM 576 C C . LYS A 1 69 ? -0.768 -19.932 -10.458 1.00 96.81 69 LYS A C 1
ATOM 578 O O . LYS A 1 69 ? 0.389 -19.971 -10.877 1.00 96.81 69 LYS A O 1
ATOM 583 N N . ALA A 1 70 ? -1.595 -18.911 -10.672 1.00 97.69 70 ALA A N 1
ATOM 584 C CA . ALA A 1 70 ? -1.277 -17.752 -11.493 1.00 97.69 70 ALA A CA 1
ATOM 585 C C . ALA A 1 70 ? -0.846 -16.529 -10.656 1.00 97.69 70 ALA A C 1
ATOM 587 O O . ALA A 1 70 ? 0.137 -15.871 -10.996 1.00 97.69 70 ALA A O 1
ATOM 588 N N . ILE A 1 71 ? -1.519 -16.266 -9.531 1.00 97.69 71 ILE A N 1
ATOM 589 C CA . ILE A 1 71 ? -1.143 -15.249 -8.541 1.00 97.69 71 ILE A CA 1
ATOM 590 C C . ILE A 1 71 ? -0.274 -15.920 -7.475 1.00 97.69 71 ILE A C 1
ATOM 592 O O . ILE A 1 71 ? -0.776 -16.601 -6.582 1.00 97.69 71 ILE A O 1
ATOM 596 N N . ARG A 1 72 ? 1.045 -15.753 -7.594 1.00 96.19 72 ARG A N 1
ATOM 597 C CA . ARG A 1 72 ? 2.045 -16.447 -6.771 1.00 96.19 72 ARG A CA 1
ATOM 598 C C . ARG A 1 72 ? 3.327 -15.636 -6.607 1.00 96.19 72 ARG A C 1
ATOM 600 O O . ARG A 1 72 ? 3.494 -14.597 -7.248 1.00 96.19 72 ARG A O 1
ATOM 607 N N . ALA A 1 73 ? 4.247 -16.170 -5.805 1.00 97.12 73 ALA A N 1
ATOM 608 C CA . ALA A 1 73 ? 5.573 -15.612 -5.567 1.00 97.12 73 ALA A CA 1
ATOM 609 C C . ALA A 1 73 ? 6.287 -15.168 -6.864 1.00 97.12 73 ALA A C 1
ATOM 611 O O . ALA A 1 73 ? 6.245 -15.850 -7.898 1.00 97.12 73 ALA A O 1
ATOM 612 N N . GLY A 1 74 ? 6.915 -13.992 -6.809 1.00 95.69 74 GLY A N 1
ATOM 613 C CA . GLY A 1 74 ? 7.600 -13.352 -7.938 1.00 95.69 74 GLY A CA 1
ATOM 614 C C . GLY A 1 74 ? 6.676 -12.658 -8.947 1.00 95.69 74 GLY A C 1
ATOM 615 O O . GLY A 1 74 ? 7.166 -11.977 -9.852 1.00 95.69 74 GLY A O 1
ATOM 616 N N . GLY A 1 75 ? 5.355 -12.807 -8.799 1.00 97.06 75 GLY A N 1
ATOM 617 C CA . GLY A 1 75 ? 4.366 -12.008 -9.516 1.00 97.06 75 GLY A CA 1
ATOM 618 C C . GLY A 1 75 ? 4.360 -10.556 -9.047 1.00 97.06 75 GLY A C 1
ATOM 619 O O . GLY A 1 75 ? 4.987 -10.207 -8.046 1.00 97.06 75 GLY A O 1
ATOM 620 N N . VAL A 1 76 ? 3.646 -9.707 -9.780 1.00 96.94 76 VAL A N 1
ATOM 621 C CA . VAL A 1 76 ? 3.584 -8.268 -9.516 1.00 96.94 76 VAL A CA 1
ATOM 622 C C . VAL A 1 76 ? 2.128 -7.838 -9.396 1.00 96.94 76 VAL A C 1
ATOM 624 O O . VAL A 1 76 ? 1.306 -8.210 -10.227 1.00 96.94 76 VAL A O 1
ATOM 627 N N . LEU A 1 77 ? 1.811 -7.037 -8.385 1.00 97.00 77 LEU A N 1
ATOM 628 C CA . LEU A 1 77 ? 0.620 -6.193 -8.384 1.00 97.00 77 LEU A CA 1
ATOM 629 C C . LEU A 1 77 ? 1.070 -4.799 -8.821 1.00 97.00 77 LEU A C 1
ATOM 631 O O . LEU A 1 77 ? 1.902 -4.196 -8.149 1.00 97.00 77 LEU A O 1
ATOM 635 N N . ALA A 1 78 ? 0.586 -4.319 -9.960 1.00 95.56 78 ALA A N 1
ATOM 636 C CA . ALA A 1 78 ? 0.949 -3.010 -10.496 1.00 95.56 78 ALA A CA 1
ATOM 637 C C . ALA A 1 78 ? -0.251 -2.067 -10.436 1.00 95.56 78 ALA A C 1
ATOM 639 O O . ALA A 1 78 ? -1.395 -2.512 -10.553 1.00 95.56 78 ALA A O 1
ATOM 640 N N . THR A 1 79 ? 0.007 -0.776 -10.268 1.00 94.31 79 THR A N 1
ATOM 641 C CA . THR A 1 79 ? -1.017 0.250 -10.466 1.00 94.31 79 THR A CA 1
ATOM 642 C C . THR A 1 79 ? -1.046 0.707 -11.919 1.00 94.31 79 THR A C 1
ATOM 644 O O . THR A 1 79 ? -0.215 0.297 -12.735 1.00 94.31 79 THR A O 1
ATOM 647 N N . THR A 1 80 ? -1.986 1.587 -12.246 1.00 92.44 80 THR A N 1
ATOM 648 C CA . THR A 1 80 ? -1.954 2.327 -13.510 1.00 92.44 80 THR A CA 1
ATOM 649 C C . THR A 1 80 ? -0.710 3.211 -13.610 1.00 92.44 80 THR A C 1
ATOM 651 O O . THR A 1 80 ? 0.010 3.453 -12.631 1.00 92.44 80 THR A O 1
ATOM 654 N N . ALA A 1 81 ? -0.479 3.733 -14.815 1.00 86.62 81 ALA A N 1
ATOM 655 C CA . ALA A 1 81 ? 0.592 4.683 -15.089 1.00 86.62 81 ALA A CA 1
ATOM 656 C C . ALA A 1 81 ? 0.425 6.045 -14.389 1.00 86.62 81 ALA A C 1
ATOM 658 O O . ALA A 1 81 ? 1.371 6.826 -14.436 1.00 86.62 81 ALA A O 1
ATOM 659 N N . VAL A 1 82 ? -0.740 6.322 -13.788 1.00 84.75 82 VAL A N 1
ATOM 660 C CA . VAL A 1 82 ? -1.020 7.567 -13.055 1.00 84.75 82 VAL A CA 1
ATOM 661 C C . VAL A 1 82 ? -0.502 7.468 -11.616 1.00 84.75 82 VAL A C 1
ATOM 663 O O . VAL A 1 82 ? 0.192 8.367 -11.159 1.00 84.75 82 VAL A O 1
ATOM 666 N N . ASN A 1 83 ? -0.707 6.329 -10.951 1.00 80.56 83 ASN A N 1
ATOM 667 C CA . ASN A 1 83 ? -0.269 6.122 -9.569 1.00 80.56 83 ASN A CA 1
ATOM 668 C C . ASN A 1 83 ? 1.166 5.576 -9.415 1.00 80.56 83 ASN A C 1
ATOM 670 O O . ASN A 1 83 ? 1.752 5.621 -8.341 1.00 80.56 83 ASN A O 1
ATOM 674 N N . HIS A 1 84 ? 1.764 5.037 -10.482 1.00 84.00 84 HIS A N 1
ATOM 675 C CA . HIS A 1 84 ? 3.196 4.701 -10.534 1.00 84.00 84 HIS A CA 1
ATOM 676 C C . HIS A 1 84 ? 3.744 3.677 -9.515 1.00 84.00 84 HIS A C 1
ATOM 678 O O . HIS A 1 84 ? 4.965 3.554 -9.383 1.00 84.00 84 HIS A O 1
ATOM 684 N N . HIS A 1 85 ? 2.913 2.871 -8.855 1.00 88.81 85 HIS A N 1
ATOM 685 C CA . HIS A 1 85 ? 3.352 1.901 -7.853 1.00 88.81 85 HIS A CA 1
ATOM 686 C C . HIS A 1 85 ? 3.351 0.453 -8.346 1.00 88.81 85 HIS A C 1
ATOM 688 O O . HIS A 1 85 ? 2.640 0.045 -9.266 1.00 88.81 85 HIS A O 1
ATOM 694 N N . SER A 1 86 ? 4.182 -0.361 -7.697 1.00 92.69 86 SER A N 1
ATOM 695 C CA . SER A 1 86 ? 4.162 -1.806 -7.875 1.00 92.69 86 SER A CA 1
ATOM 696 C C . SER A 1 86 ? 4.601 -2.522 -6.606 1.00 92.69 86 SER A C 1
ATOM 698 O O . SER A 1 86 ? 5.411 -2.012 -5.831 1.00 92.69 86 SER A O 1
ATOM 700 N N . TRP A 1 87 ? 4.079 -3.728 -6.425 1.00 94.56 87 TRP A N 1
ATOM 701 C CA . TRP A 1 87 ? 4.450 -4.646 -5.361 1.00 94.56 87 TRP A CA 1
ATOM 702 C C . TRP A 1 87 ? 4.860 -5.975 -5.956 1.00 94.56 87 TRP A C 1
ATOM 704 O O . TRP A 1 87 ? 4.188 -6.494 -6.845 1.00 94.56 87 TRP A O 1
ATOM 714 N N . THR A 1 88 ? 5.924 -6.564 -5.423 1.00 96.25 88 THR A N 1
ATOM 715 C CA . THR A 1 88 ? 6.239 -7.965 -5.695 1.00 96.25 88 THR A CA 1
ATOM 716 C C . THR A 1 88 ? 5.509 -8.842 -4.694 1.00 96.25 88 THR A C 1
ATOM 718 O O . THR A 1 88 ? 5.515 -8.578 -3.494 1.00 96.25 88 THR A O 1
ATOM 721 N N . ILE A 1 89 ? 4.877 -9.896 -5.193 1.00 97.62 89 ILE A N 1
ATOM 722 C CA . ILE A 1 89 ? 4.207 -10.892 -4.365 1.00 97.62 89 ILE A CA 1
ATOM 723 C C . ILE A 1 89 ? 5.289 -11.793 -3.774 1.00 97.62 89 ILE A C 1
ATOM 725 O O . ILE A 1 89 ? 5.991 -12.483 -4.519 1.00 97.62 89 ILE A O 1
ATOM 729 N N . LYS A 1 90 ? 5.421 -11.791 -2.447 1.00 96.44 90 LYS A N 1
ATOM 730 C CA . LYS A 1 90 ? 6.247 -12.753 -1.708 1.00 96.44 90 LYS A CA 1
ATOM 731 C C . LYS A 1 90 ? 5.507 -14.079 -1.604 1.00 96.44 90 LYS A C 1
ATOM 733 O O . LYS A 1 90 ? 6.028 -15.104 -2.024 1.00 96.44 90 LYS A O 1
ATOM 738 N N . GLU A 1 91 ? 4.253 -14.030 -1.167 1.00 97.44 91 GLU A N 1
ATOM 739 C CA . GLU A 1 91 ? 3.339 -15.172 -1.126 1.00 97.44 91 GLU A CA 1
ATOM 740 C C . GLU A 1 91 ? 1.874 -14.721 -1.030 1.00 97.44 91 GLU A C 1
ATOM 742 O O . GLU A 1 91 ? 1.579 -13.535 -0.870 1.00 97.44 91 GLU A O 1
ATOM 747 N N . ILE A 1 92 ? 0.954 -15.682 -1.122 1.00 98.00 92 ILE A N 1
ATOM 748 C CA . ILE A 1 92 ? -0.458 -15.503 -0.782 1.00 98.00 92 ILE A CA 1
ATOM 749 C C . ILE A 1 92 ? -0.721 -16.305 0.491 1.00 98.00 92 ILE A C 1
ATOM 751 O O . ILE A 1 92 ? -0.660 -17.538 0.468 1.00 98.00 92 ILE A O 1
ATOM 755 N N . LEU A 1 93 ? -1.022 -15.608 1.588 1.00 97.31 93 LEU A N 1
ATOM 756 C CA . LEU A 1 93 ? -1.292 -16.218 2.890 1.00 97.31 93 LEU A CA 1
ATOM 757 C C . LEU A 1 93 ? -2.457 -17.218 2.780 1.00 97.31 93 LEU A C 1
ATOM 759 O O . LEU A 1 93 ? -3.314 -17.045 1.909 1.00 97.31 93 LEU A O 1
ATOM 763 N N . PRO A 1 94 ? -2.561 -1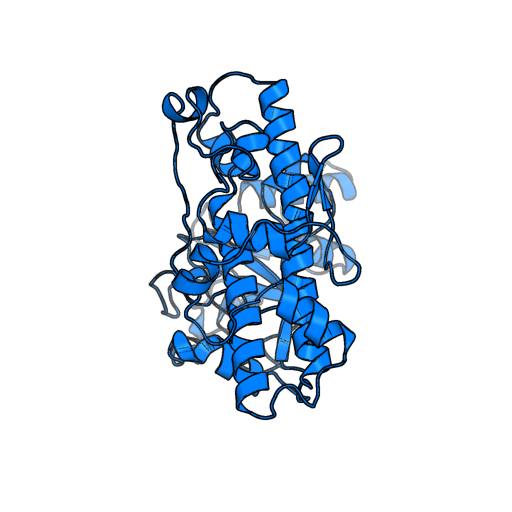8.253 3.638 1.00 97.44 94 PRO A N 1
ATOM 764 C CA . PRO A 1 94 ? -3.649 -19.243 3.590 1.00 97.44 94 PRO A CA 1
ATOM 765 C C . PRO A 1 94 ? -5.060 -18.637 3.542 1.00 97.44 94 PRO A C 1
ATOM 767 O O . PRO A 1 94 ? -5.946 -19.172 2.889 1.00 97.44 94 PRO A O 1
ATOM 770 N N . ILE A 1 95 ? -5.234 -17.458 4.127 1.00 97.12 95 ILE A N 1
ATOM 771 C CA . ILE A 1 95 ? -6.472 -16.665 4.161 1.00 97.12 95 ILE A CA 1
ATOM 772 C C . ILE A 1 95 ? -6.778 -15.888 2.864 1.00 97.12 95 ILE A C 1
ATOM 774 O O . ILE A 1 95 ? -7.718 -15.097 2.806 1.00 97.12 95 ILE A O 1
ATOM 778 N N . GLY A 1 96 ? -5.954 -16.056 1.826 1.00 97.25 96 GLY A N 1
ATOM 779 C CA . GLY A 1 96 ? -6.106 -15.408 0.522 1.00 97.25 96 GLY A CA 1
ATOM 780 C C . GLY A 1 96 ? -5.592 -13.970 0.450 1.00 97.25 96 GLY A C 1
ATOM 781 O O . GLY A 1 96 ? -5.760 -13.327 -0.578 1.00 97.25 96 GLY A O 1
ATOM 782 N N . VAL A 1 97 ? -4.964 -13.456 1.509 1.00 96.88 97 VAL A N 1
ATOM 783 C CA . VAL A 1 97 ? -4.381 -12.105 1.562 1.00 96.88 97 VAL A CA 1
ATOM 784 C C . VAL A 1 97 ? -2.963 -12.116 0.977 1.00 96.88 97 VAL A C 1
ATOM 786 O O . VAL A 1 97 ? -2.182 -13.012 1.310 1.00 96.88 97 VAL A O 1
ATOM 789 N N . PRO A 1 98 ? -2.583 -11.149 0.123 1.00 96.94 98 PRO A N 1
ATOM 790 C CA . PRO A 1 98 ? -1.233 -11.086 -0.406 1.00 96.94 98 PRO A CA 1
ATOM 791 C C . PRO A 1 98 ? -0.243 -10.580 0.646 1.00 96.94 98 PRO A C 1
ATOM 793 O O . PRO A 1 98 ? -0.505 -9.614 1.363 1.00 96.94 98 PRO A O 1
ATOM 796 N N . TYR A 1 99 ? 0.930 -11.205 0.676 1.00 96.44 99 TYR A N 1
ATOM 797 C CA . TYR A 1 99 ? 2.114 -10.670 1.328 1.00 96.44 99 TYR A CA 1
ATOM 798 C C . TYR A 1 99 ? 2.979 -10.006 0.257 1.00 96.44 99 TYR A C 1
ATOM 800 O O . TYR A 1 99 ? 3.539 -10.657 -0.630 1.00 96.44 99 TYR A O 1
ATOM 808 N N . LEU A 1 100 ? 3.025 -8.682 0.313 1.00 94.94 100 LEU A N 1
ATOM 809 C CA . LEU A 1 100 ? 3.628 -7.812 -0.678 1.00 94.94 100 LEU A CA 1
ATOM 810 C C . LEU A 1 100 ? 4.941 -7.228 -0.163 1.00 94.94 100 LEU A C 1
ATOM 812 O O . LEU A 1 100 ? 5.035 -6.831 0.996 1.00 94.94 100 LEU A O 1
ATOM 816 N N . VAL A 1 101 ? 5.921 -7.127 -1.057 1.00 92.81 101 VAL A N 1
ATOM 817 C CA . VAL A 1 101 ? 7.219 -6.491 -0.817 1.00 92.81 101 VAL A CA 1
ATOM 818 C C . VAL A 1 101 ? 7.412 -5.372 -1.831 1.00 92.81 101 VAL A C 1
ATOM 820 O O . VAL A 1 101 ? 7.140 -5.548 -3.024 1.00 92.81 101 VAL A O 1
ATOM 823 N N . TYR A 1 102 ? 7.850 -4.209 -1.366 1.00 88.62 102 TYR A N 1
ATOM 824 C CA . TYR A 1 102 ? 7.999 -3.011 -2.186 1.00 88.62 102 TYR A CA 1
ATOM 825 C C . TYR A 1 102 ? 9.069 -2.078 -1.620 1.00 88.62 102 TYR A C 1
ATOM 827 O O . TYR A 1 102 ? 9.610 -2.306 -0.544 1.00 88.62 102 TYR A O 1
ATOM 835 N N . ASN A 1 103 ? 9.390 -1.022 -2.359 1.00 80.69 103 ASN A N 1
ATOM 836 C CA . ASN A 1 103 ? 10.169 0.091 -1.835 1.00 80.69 103 ASN A CA 1
ATOM 837 C C . ASN A 1 103 ? 9.533 1.407 -2.290 1.00 80.69 103 ASN A C 1
ATOM 839 O O . ASN A 1 103 ? 8.810 1.447 -3.289 1.00 80.69 103 ASN A O 1
ATOM 843 N N . SER A 1 104 ? 9.798 2.468 -1.544 1.00 71.50 104 SER A N 1
ATOM 844 C CA . SER A 1 104 ? 9.349 3.822 -1.820 1.00 71.50 104 SER A CA 1
ATOM 845 C C . SER A 1 104 ? 10.549 4.747 -2.010 1.00 71.50 104 SER A C 1
ATOM 847 O O . SER A 1 104 ? 11.625 4.472 -1.488 1.00 71.50 104 SER A O 1
ATOM 849 N N . VAL A 1 105 ? 10.366 5.862 -2.720 1.00 69.00 105 VAL A N 1
ATOM 850 C CA . VAL A 1 105 ? 11.454 6.816 -3.017 1.00 69.00 105 VAL A CA 1
ATOM 851 C C . VAL A 1 105 ? 12.057 7.424 -1.742 1.00 69.00 105 VAL A C 1
ATOM 853 O O . VAL A 1 105 ? 13.240 7.717 -1.693 1.00 69.00 105 VAL A O 1
ATOM 856 N N . VAL A 1 106 ? 11.287 7.535 -0.656 1.00 58.22 106 VAL A N 1
ATOM 857 C CA . VAL A 1 106 ? 11.826 8.006 0.634 1.00 58.22 106 VAL A CA 1
ATOM 858 C C . VAL A 1 106 ? 12.835 7.009 1.217 1.00 58.22 106 VAL A C 1
ATOM 860 O O . VAL A 1 106 ? 13.885 7.406 1.697 1.00 58.22 106 VAL A O 1
ATOM 863 N N . GLY A 1 107 ? 12.614 5.703 1.039 1.00 53.88 107 GLY A N 1
ATOM 864 C CA . GLY A 1 107 ? 13.535 4.672 1.520 1.00 53.88 107 GLY A CA 1
ATOM 865 C C . GLY A 1 107 ? 14.856 4.595 0.751 1.00 53.88 107 GLY A C 1
ATOM 866 O O . GLY A 1 107 ? 15.838 4.117 1.309 1.00 53.88 107 GLY A O 1
ATOM 867 N N . SER A 1 108 ? 14.944 5.088 -0.495 1.00 58.03 108 SER A N 1
ATOM 868 C CA . SER A 1 108 ? 16.197 4.995 -1.266 1.00 58.03 108 SER A CA 1
ATOM 869 C C . SER A 1 108 ? 17.346 5.814 -0.676 1.00 58.03 108 SER A C 1
ATOM 871 O O . SER A 1 108 ? 18.498 5.548 -1.010 1.00 58.03 108 SER A O 1
ATOM 873 N N . HIS A 1 109 ? 17.052 6.783 0.196 1.00 59.22 109 HIS A N 1
ATOM 874 C CA . HIS A 1 109 ? 18.056 7.657 0.807 1.00 59.22 109 HIS A C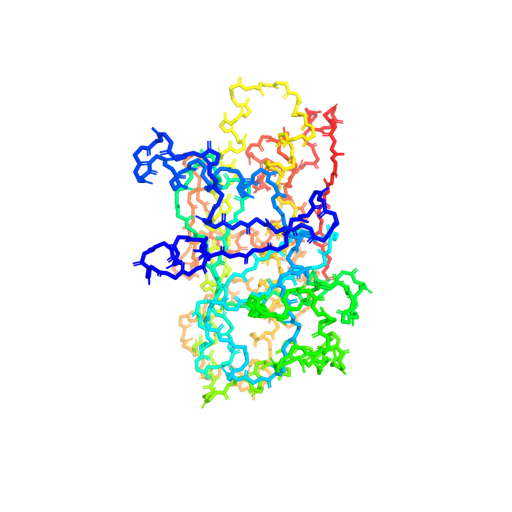A 1
ATOM 875 C C . HIS A 1 109 ? 18.369 7.320 2.272 1.00 59.22 109 HIS A C 1
ATOM 877 O O . HIS A 1 109 ? 19.341 7.846 2.813 1.00 59.22 109 HIS A O 1
ATOM 883 N N . SER A 1 110 ? 17.582 6.453 2.913 1.00 53.06 110 SER A N 1
ATOM 884 C CA . SER A 1 110 ? 17.633 6.221 4.364 1.00 53.06 110 SER A CA 1
ATOM 885 C C . SER A 1 110 ? 17.637 4.749 4.785 1.00 53.06 110 SER A C 1
ATOM 887 O O . SER A 1 110 ? 17.968 4.459 5.935 1.00 53.06 110 SER A O 1
ATOM 889 N N . GLY A 1 111 ? 17.304 3.810 3.889 1.00 62.56 111 GLY A N 1
ATOM 890 C CA . GLY A 1 111 ? 17.181 2.398 4.240 1.00 62.56 111 GLY A CA 1
ATOM 891 C C . GLY A 1 111 ? 17.439 1.435 3.082 1.00 62.56 111 GLY A C 1
ATOM 892 O O . GLY A 1 111 ? 16.917 1.570 1.982 1.00 62.56 111 GLY A O 1
ATOM 893 N N . PHE A 1 112 ? 18.213 0.384 3.353 1.00 68.31 112 PHE A N 1
ATOM 894 C CA . PHE A 1 112 ? 18.432 -0.718 2.405 1.00 68.31 112 PHE A CA 1
ATOM 895 C C . PHE A 1 112 ? 17.360 -1.818 2.501 1.00 68.31 112 PHE A C 1
ATOM 897 O O . PHE A 1 112 ? 17.401 -2.797 1.755 1.00 68.31 112 PHE A O 1
ATOM 904 N N . THR A 1 113 ? 16.404 -1.673 3.421 1.00 76.19 113 THR A N 1
ATOM 905 C CA . THR A 1 113 ? 15.382 -2.681 3.715 1.00 76.19 113 THR A CA 1
ATOM 906 C C . THR A 1 113 ? 14.144 -2.455 2.856 1.00 76.19 113 THR A C 1
ATOM 908 O O . THR A 1 113 ? 13.611 -1.350 2.792 1.00 76.19 113 THR A O 1
ATOM 911 N N . MET A 1 114 ? 13.657 -3.513 2.205 1.00 83.12 114 MET A N 1
ATOM 912 C CA . MET A 1 114 ? 12.377 -3.455 1.501 1.00 83.12 114 MET A CA 1
ATOM 913 C C . MET A 1 114 ? 11.217 -3.397 2.498 1.00 83.12 114 MET A C 1
ATOM 915 O O . MET A 1 114 ? 11.231 -4.074 3.523 1.00 83.12 114 MET A O 1
ATOM 919 N N . GLN A 1 115 ? 10.196 -2.621 2.159 1.00 84.19 115 GLN A N 1
ATOM 920 C CA . GLN A 1 115 ? 8.961 -2.527 2.922 1.00 84.19 115 GLN A CA 1
ATOM 921 C C . GLN A 1 115 ? 8.063 -3.727 2.644 1.00 84.19 115 GLN A C 1
ATOM 923 O O . GLN A 1 115 ? 8.071 -4.312 1.555 1.00 84.19 115 GLN A O 1
ATOM 928 N N . GLU A 1 116 ? 7.241 -4.056 3.630 1.00 87.62 116 GLU A N 1
ATOM 929 C CA . GLU A 1 116 ? 6.395 -5.236 3.632 1.00 87.62 116 GLU A CA 1
ATOM 930 C C . GLU A 1 116 ? 4.946 -4.875 3.978 1.00 87.62 116 GLU A C 1
ATOM 932 O O . GLU A 1 116 ? 4.688 -3.985 4.783 1.00 87.62 116 GLU A O 1
ATOM 937 N N . ARG A 1 117 ? 3.982 -5.567 3.360 1.00 87.75 117 ARG A N 1
ATOM 938 C CA . ARG A 1 117 ? 2.545 -5.380 3.617 1.00 87.75 117 ARG A CA 1
ATOM 939 C C . ARG A 1 117 ? 1.811 -6.717 3.582 1.00 87.75 117 ARG A C 1
ATOM 941 O O . ARG A 1 117 ? 1.959 -7.464 2.617 1.00 87.75 117 ARG A O 1
ATOM 948 N N . LYS A 1 118 ? 0.975 -6.990 4.590 1.00 92.00 118 LYS A N 1
ATOM 949 C CA . LYS A 1 118 ? 0.109 -8.184 4.686 1.00 92.00 118 LYS A CA 1
ATOM 950 C C . LYS A 1 118 ? -1.371 -7.789 4.618 1.00 92.00 118 LYS A C 1
ATOM 952 O O . LYS A 1 118 ? -2.188 -8.149 5.473 1.00 92.00 118 LYS A O 1
ATOM 957 N N . SER A 1 119 ? -1.708 -6.993 3.609 1.00 90.56 119 SER A N 1
ATOM 958 C CA . SER A 1 119 ? -3.067 -6.536 3.327 1.00 90.56 119 SER A CA 1
ATOM 959 C C . SER A 1 119 ? -3.239 -6.188 1.854 1.00 90.56 119 SER A C 1
ATOM 961 O O . SER A 1 119 ? -2.280 -6.004 1.100 1.00 90.56 119 SER A O 1
ATOM 963 N N . TRP A 1 120 ? -4.499 -6.108 1.448 1.00 92.56 120 TRP A N 1
ATOM 964 C CA . TRP A 1 120 ? -4.903 -5.693 0.117 1.00 92.56 120 TRP A CA 1
ATOM 965 C C . TRP A 1 120 ? -4.734 -4.181 -0.066 1.00 92.56 120 TRP A C 1
ATOM 967 O O . TRP A 1 120 ? -5.279 -3.424 0.737 1.00 92.56 120 TRP A O 1
ATOM 977 N N . PRO A 1 121 ? -4.045 -3.711 -1.121 1.00 90.44 121 PRO A N 1
ATOM 978 C CA . PRO A 1 121 ? -4.123 -2.309 -1.513 1.00 90.44 121 PRO A CA 1
ATOM 979 C C . PRO A 1 121 ? -5.553 -1.919 -1.899 1.00 90.44 121 PRO A C 1
ATOM 981 O O . PRO A 1 121 ? -6.321 -2.754 -2.385 1.00 90.44 121 PRO A O 1
ATOM 984 N N . ASN A 1 122 ? -5.900 -0.644 -1.712 1.00 89.19 122 ASN A N 1
ATOM 985 C CA . ASN A 1 122 ? -7.194 -0.112 -2.125 1.00 89.19 122 ASN A CA 1
ATOM 986 C C . ASN A 1 122 ? -7.356 -0.271 -3.653 1.00 89.19 122 ASN A C 1
ATOM 988 O O . ASN A 1 122 ? -6.521 0.243 -4.401 1.00 89.19 122 ASN A O 1
ATOM 992 N N . PRO A 1 123 ? -8.399 -0.964 -4.148 1.00 92.50 123 PRO A N 1
ATOM 993 C CA . PRO A 1 123 ? -8.574 -1.182 -5.580 1.00 92.50 123 PRO A CA 1
ATOM 994 C C . PRO A 1 123 ? -8.773 0.126 -6.358 1.00 92.50 123 PRO A C 1
ATOM 996 O O . PRO A 1 123 ? -8.297 0.227 -7.484 1.00 92.50 123 PRO A O 1
ATOM 999 N N . ASN A 1 124 ? -9.388 1.156 -5.764 1.00 90.00 124 ASN A N 1
ATOM 1000 C CA . ASN A 1 124 ? -9.505 2.464 -6.417 1.00 90.00 124 ASN A CA 1
ATOM 1001 C C . ASN A 1 124 ? -8.131 3.084 -6.678 1.00 90.00 124 ASN A C 1
ATOM 1003 O O . ASN A 1 124 ? -7.935 3.720 -7.702 1.00 90.00 124 ASN A O 1
ATOM 1007 N N . TRP A 1 125 ? -7.168 2.839 -5.792 1.00 87.75 125 TRP A N 1
ATOM 1008 C CA . TRP A 1 125 ? -5.794 3.296 -5.951 1.00 87.75 125 TRP A CA 1
ATOM 1009 C C . TRP A 1 125 ? -5.024 2.429 -6.958 1.00 87.75 125 TRP A C 1
ATOM 1011 O O . TRP A 1 125 ? -4.244 2.933 -7.759 1.00 87.75 125 TRP A O 1
ATOM 1021 N N . VAL A 1 126 ? -5.274 1.116 -6.988 1.00 93.00 126 VAL A N 1
ATOM 1022 C CA . VAL A 1 126 ? -4.663 0.224 -7.990 1.00 93.00 126 VAL A CA 1
ATOM 1023 C C . VAL A 1 126 ? -5.072 0.613 -9.413 1.00 93.00 126 VAL A C 1
ATOM 1025 O O . VAL A 1 126 ? -4.222 0.622 -10.303 1.00 93.00 126 VAL A O 1
ATOM 1028 N N . PHE A 1 127 ? -6.350 0.926 -9.626 1.00 93.88 127 PHE A N 1
ATOM 1029 C CA . PHE A 1 127 ? -6.913 1.110 -10.964 1.00 93.88 127 PHE A CA 1
ATOM 1030 C C . PHE A 1 127 ? -7.185 2.561 -11.357 1.00 93.88 127 PHE A C 1
ATOM 1032 O O . PHE A 1 127 ? -7.279 2.828 -12.544 1.00 93.88 127 PHE A O 1
ATOM 1039 N N . GLU A 1 128 ? -7.321 3.486 -10.409 1.00 90.25 128 GLU A N 1
ATOM 1040 C CA . GLU A 1 128 ? -7.428 4.936 -10.634 1.00 90.25 128 GLU A CA 1
ATOM 1041 C C . GLU A 1 128 ? -8.322 5.336 -11.826 1.00 90.25 128 GLU A C 1
ATOM 1043 O O . GLU A 1 128 ? -7.926 6.060 -12.734 1.00 90.25 128 GLU A O 1
ATOM 1048 N N . GLY A 1 129 ? -9.540 4.789 -11.862 1.00 85.94 129 GLY A N 1
ATOM 1049 C CA . GLY A 1 129 ? -10.517 5.049 -12.925 1.00 85.94 129 GLY A CA 1
ATOM 1050 C C . GLY A 1 129 ? -10.343 4.227 -14.211 1.00 85.94 129 GLY A C 1
ATOM 1051 O O . GLY A 1 129 ? -11.317 4.077 -14.945 1.00 85.94 129 GLY A O 1
ATOM 1052 N N . ASP A 1 130 ? -9.182 3.615 -14.461 1.00 91.62 130 ASP A N 1
ATOM 1053 C CA . ASP A 1 130 ? -8.948 2.706 -15.593 1.00 91.62 130 ASP A CA 1
ATOM 1054 C C . ASP A 1 130 ? -8.876 1.237 -15.145 1.00 91.62 130 ASP A C 1
ATOM 1056 O O . ASP A 1 130 ? -7.820 0.636 -14.911 1.00 91.62 130 ASP A O 1
ATOM 1060 N N . PHE A 1 131 ? -10.058 0.627 -15.073 1.00 91.69 131 PHE A N 1
ATOM 1061 C CA . PHE A 1 131 ? -10.240 -0.779 -14.724 1.00 91.69 131 PHE A CA 1
ATOM 1062 C C . PHE A 1 131 ? -10.243 -1.711 -15.950 1.00 91.69 131 PHE A C 1
ATOM 1064 O O . PHE A 1 131 ? -10.965 -2.705 -16.001 1.00 91.69 131 PHE A O 1
ATOM 1071 N N . SER A 1 132 ? -9.448 -1.395 -16.971 1.00 93.25 132 SER A N 1
ATOM 1072 C CA . SER A 1 132 ? -9.320 -2.217 -18.176 1.00 93.25 132 SER A CA 1
ATOM 1073 C C . SER A 1 132 ? -8.046 -3.065 -18.173 1.00 93.25 132 SER A C 1
ATOM 1075 O O . SER A 1 132 ? -7.051 -2.748 -17.525 1.00 93.25 132 SER A O 1
ATOM 1077 N N . SER A 1 133 ? -8.016 -4.128 -18.983 1.00 91.56 133 SER A N 1
ATOM 1078 C CA . SER A 1 133 ? -6.796 -4.931 -19.164 1.00 91.56 133 SER A CA 1
ATOM 1079 C C . SER A 1 133 ? -5.638 -4.176 -19.830 1.00 91.56 133 SER A C 1
ATOM 1081 O O . SER A 1 133 ? -4.491 -4.632 -19.769 1.00 91.56 133 SER A O 1
ATOM 1083 N N . SER A 1 134 ? -5.931 -3.047 -20.481 1.00 91.31 134 SER A N 1
ATOM 1084 C CA . SER A 1 134 ? -4.956 -2.161 -21.126 1.00 91.31 134 SER A CA 1
ATOM 1085 C C . SER A 1 134 ? -4.265 -1.202 -20.160 1.00 91.31 134 SER A C 1
ATOM 1087 O O . SER A 1 134 ? -3.180 -0.733 -20.493 1.00 91.31 134 SER A O 1
ATOM 1089 N N . SER A 1 135 ? -4.818 -0.971 -18.966 1.00 93.12 135 SER A N 1
ATOM 1090 C CA . SER A 1 135 ? -4.302 0.016 -18.003 1.00 93.12 135 SER A CA 1
ATOM 1091 C C . SER A 1 135 ? -2.899 -0.292 -17.476 1.00 93.12 135 SER A C 1
ATOM 1093 O O . SER A 1 135 ? -2.219 0.560 -16.905 1.00 93.12 135 SER A O 1
ATOM 1095 N N . GLY A 1 136 ? -2.459 -1.544 -17.633 1.00 93.56 136 GLY A N 1
ATOM 1096 C CA . GLY A 1 136 ? -1.207 -2.023 -17.064 1.00 93.56 136 GLY A CA 1
ATOM 1097 C C . GLY A 1 136 ? -1.298 -2.375 -15.579 1.00 93.56 136 GLY A C 1
ATOM 1098 O O . GLY A 1 136 ? -0.332 -2.921 -15.054 1.00 93.56 136 GLY A O 1
ATOM 1099 N N . ALA A 1 137 ? -2.447 -2.154 -14.936 1.00 96.19 137 ALA A N 1
ATOM 1100 C CA . ALA A 1 137 ? -2.661 -2.417 -13.520 1.00 96.19 137 ALA A CA 1
ATOM 1101 C C . ALA A 1 137 ? -3.057 -3.877 -13.223 1.00 96.19 137 ALA A C 1
ATOM 1103 O O . ALA A 1 137 ? -3.167 -4.723 -14.123 1.00 96.19 137 ALA A O 1
ATOM 1104 N N . GLY A 1 138 ? -3.283 -4.157 -11.937 1.00 96.62 138 GLY A N 1
ATOM 1105 C CA . GLY A 1 138 ? -3.764 -5.434 -11.420 1.00 96.62 138 GLY A CA 1
ATOM 1106 C C . GLY A 1 138 ? -2.653 -6.457 -11.184 1.00 96.62 138 GLY A C 1
ATOM 1107 O O . GLY A 1 138 ? -1.463 -6.133 -11.177 1.00 96.62 138 GLY A O 1
ATOM 1108 N N . PHE A 1 139 ? -3.039 -7.714 -10.969 1.00 97.88 139 PHE A N 1
ATOM 1109 C CA . PHE A 1 139 ? -2.103 -8.826 -10.845 1.00 97.88 139 PHE A CA 1
ATOM 1110 C C . PHE A 1 139 ? -1.546 -9.233 -12.194 1.00 97.88 139 PHE A C 1
ATOM 1112 O O . PHE A 1 139 ? -2.287 -9.498 -13.145 1.00 97.88 139 PHE A O 1
ATOM 1119 N N . ARG A 1 140 ? -0.224 -9.339 -12.250 1.00 97.81 140 ARG A N 1
ATOM 1120 C CA . ARG A 1 140 ? 0.526 -9.625 -13.461 1.00 97.81 140 ARG A CA 1
ATOM 1121 C C . ARG A 1 140 ? 1.651 -10.603 -13.181 1.00 97.81 140 ARG A C 1
ATOM 1123 O O . ARG A 1 140 ? 2.145 -10.721 -12.058 1.00 97.81 140 ARG A O 1
ATOM 1130 N N . TYR A 1 141 ? 2.097 -11.270 -14.234 1.00 97.62 141 TYR A N 1
ATOM 1131 C CA . TYR A 1 141 ? 3.281 -12.117 -14.183 1.00 97.62 141 TYR A CA 1
ATOM 1132 C C . TYR A 1 141 ? 4.218 -11.833 -15.346 1.00 97.62 141 TYR A C 1
ATOM 1134 O O . TYR A 1 141 ? 3.819 -11.281 -16.372 1.00 97.62 141 TYR A O 1
ATOM 1142 N N . TRP A 1 142 ? 5.487 -12.192 -15.174 1.00 96.56 142 TRP A N 1
ATOM 1143 C CA . TRP A 1 142 ? 6.531 -11.933 -16.156 1.00 96.56 142 TRP A CA 1
ATOM 1144 C C . TRP A 1 142 ? 6.352 -12.790 -17.400 1.00 96.56 142 TRP A C 1
ATOM 1146 O O . TRP A 1 142 ? 6.190 -14.010 -17.326 1.00 96.56 142 TRP A O 1
ATOM 1156 N N . ARG A 1 143 ? 6.422 -12.147 -18.563 1.00 96.19 143 ARG A N 1
ATOM 1157 C CA . ARG A 1 143 ? 6.379 -12.821 -19.857 1.00 96.19 143 ARG A CA 1
ATOM 1158 C C . ARG A 1 143 ? 7.654 -13.648 -20.042 1.00 96.19 143 ARG A C 1
ATOM 1160 O O . ARG A 1 143 ? 8.748 -13.132 -19.800 1.00 96.19 143 ARG A O 1
ATOM 1167 N N . PRO A 1 144 ? 7.557 -14.890 -20.541 1.00 94.25 144 PRO A N 1
ATOM 1168 C CA . PRO A 1 144 ? 8.743 -15.619 -20.965 1.00 94.25 144 PRO A CA 1
ATOM 1169 C C . PRO A 1 144 ? 9.456 -14.882 -22.107 1.00 94.25 144 PRO A C 1
ATOM 1171 O O . PRO A 1 144 ? 8.810 -14.245 -22.943 1.00 94.25 144 PRO A O 1
ATOM 1174 N N . ALA A 1 145 ? 10.781 -15.018 -22.188 1.00 93.12 145 ALA A N 1
ATOM 1175 C CA . ALA A 1 145 ? 11.619 -14.341 -23.184 1.00 93.12 145 ALA A CA 1
ATOM 1176 C C . ALA A 1 145 ? 11.125 -14.532 -24.633 1.00 93.12 145 ALA A C 1
ATOM 1178 O O . ALA A 1 145 ? 11.065 -13.579 -25.412 1.00 93.12 145 ALA A O 1
ATOM 1179 N N . SER A 1 146 ? 10.708 -15.755 -24.977 1.00 94.50 146 SER A N 1
ATOM 1180 C CA . SER A 1 146 ? 10.178 -16.125 -26.298 1.00 94.50 146 SER A CA 1
ATOM 1181 C C . SER A 1 146 ? 8.857 -15.434 -26.653 1.00 94.50 146 SER A C 1
ATOM 1183 O O . SER A 1 146 ? 8.484 -15.372 -27.824 1.00 94.50 146 SER A O 1
ATOM 1185 N N . TYR A 1 147 ? 8.161 -14.882 -25.660 1.00 95.88 147 TYR A N 1
ATOM 1186 C CA . TYR A 1 147 ? 6.895 -14.192 -25.841 1.00 95.88 147 TYR A CA 1
ATOM 1187 C C . TYR A 1 147 ? 7.019 -12.675 -25.819 1.00 95.88 147 TYR A C 1
ATOM 1189 O O . TYR A 1 147 ? 6.020 -12.031 -26.114 1.00 95.88 147 TYR A O 1
ATOM 1197 N N . LEU A 1 148 ? 8.181 -12.078 -25.526 1.00 93.56 148 LEU A N 1
ATOM 1198 C CA . LEU A 1 148 ? 8.312 -10.616 -25.432 1.00 93.56 148 LEU A CA 1
ATOM 1199 C C . LEU A 1 148 ? 7.937 -9.892 -26.738 1.00 93.56 148 LEU A C 1
ATOM 1201 O O . LEU A 1 148 ? 7.308 -8.841 -26.688 1.00 93.56 148 LEU A O 1
ATOM 1205 N N . SER A 1 149 ? 8.229 -10.461 -27.911 1.00 91.56 149 SER A N 1
ATOM 1206 C CA . SER A 1 149 ? 7.852 -9.875 -29.214 1.00 91.56 149 SER A CA 1
ATOM 1207 C C . SER A 1 149 ? 6.438 -10.227 -29.689 1.00 91.56 149 SER A C 1
ATOM 1209 O O . SER A 1 149 ? 6.008 -9.750 -30.733 1.00 91.56 149 SER A O 1
ATOM 1211 N N . ARG A 1 150 ? 5.699 -11.065 -28.956 1.00 94.00 150 ARG A N 1
ATOM 1212 C CA . ARG A 1 150 ? 4.338 -11.473 -29.336 1.00 94.00 150 ARG A CA 1
ATOM 1213 C C . ARG A 1 150 ? 3.301 -10.501 -28.755 1.00 94.00 150 ARG A C 1
ATOM 1215 O O . ARG A 1 150 ? 3.618 -9.744 -27.839 1.00 94.00 150 ARG A O 1
ATOM 1222 N N . PRO A 1 151 ? 2.050 -10.504 -29.228 1.00 94.19 151 PRO A N 1
ATOM 1223 C CA . PRO A 1 151 ? 0.964 -9.857 -28.502 1.00 94.19 151 PRO A CA 1
ATOM 1224 C C . PRO A 1 151 ? 0.753 -10.471 -27.112 1.00 94.19 151 PRO A C 1
ATOM 1226 O O . PRO A 1 151 ? 0.936 -11.677 -26.933 1.00 94.19 151 PRO A O 1
ATOM 1229 N N . VAL A 1 152 ? 0.366 -9.654 -26.127 1.00 95.00 152 VAL A N 1
ATOM 1230 C CA . VAL A 1 152 ? 0.253 -10.083 -24.718 1.00 95.00 152 VAL A CA 1
ATOM 1231 C C . VAL A 1 152 ? -0.801 -11.179 -24.515 1.00 95.00 152 VAL A C 1
ATOM 1233 O O . VAL A 1 152 ? -0.570 -12.107 -23.748 1.00 95.00 152 VAL A O 1
ATOM 1236 N N . TRP A 1 153 ? -1.900 -11.146 -25.272 1.00 95.94 153 TRP A N 1
ATOM 1237 C CA . TRP A 1 153 ? -2.967 -12.153 -25.211 1.00 95.94 153 TRP A CA 1
ATOM 1238 C C . TRP A 1 153 ? -2.557 -13.530 -25.746 1.00 95.94 153 TRP A C 1
ATOM 1240 O O . TRP A 1 153 ? -3.261 -14.509 -25.529 1.00 95.94 153 TRP A O 1
ATOM 1250 N N . LYS A 1 154 ? -1.412 -13.632 -26.437 1.00 97.00 154 LYS A N 1
ATOM 1251 C CA . LYS A 1 154 ? -0.841 -14.921 -26.860 1.00 97.00 154 LYS A CA 1
ATOM 1252 C C . LYS A 1 154 ? 0.051 -15.553 -25.789 1.00 97.00 154 LYS A C 1
ATOM 1254 O O . LYS A 1 154 ? 0.581 -16.635 -26.022 1.00 97.00 154 LYS A O 1
ATOM 1259 N N . VAL A 1 155 ? 0.292 -14.879 -24.662 1.00 97.19 155 VAL A N 1
ATOM 1260 C CA . VAL A 1 155 ? 1.131 -15.413 -23.582 1.00 97.19 155 VAL A CA 1
ATOM 1261 C C . VAL A 1 155 ? 0.347 -16.492 -22.822 1.00 97.19 155 VAL A C 1
ATOM 1263 O O . VAL A 1 155 ? -0.765 -16.215 -22.371 1.00 97.19 155 VAL A O 1
ATOM 1266 N N . PRO A 1 156 ? 0.896 -17.707 -22.636 1.00 96.38 156 PRO A N 1
ATOM 1267 C CA . PRO A 1 156 ? 0.250 -18.734 -21.827 1.00 96.38 156 PRO A CA 1
ATOM 1268 C C . PRO A 1 156 ? -0.039 -18.227 -20.412 1.00 96.38 156 PRO A C 1
ATOM 1270 O O . PRO A 1 156 ? 0.847 -17.687 -19.754 1.00 96.38 156 PRO A O 1
ATOM 1273 N N . GLY A 1 157 ? -1.276 -18.414 -19.950 1.00 95.88 157 GLY A N 1
ATOM 1274 C CA . GLY A 1 157 ? -1.740 -17.922 -18.650 1.00 95.88 157 GLY A CA 1
ATOM 1275 C C . GLY A 1 157 ? -2.330 -16.507 -18.664 1.00 95.88 157 GLY A C 1
ATOM 1276 O O . GLY A 1 157 ? -2.787 -16.055 -17.613 1.00 95.88 157 GLY A O 1
ATOM 1277 N N . TYR A 1 158 ? -2.347 -15.822 -19.815 1.00 98.06 158 TYR A N 1
ATOM 1278 C CA . TYR A 1 158 ? -3.070 -14.560 -19.979 1.00 98.06 158 TYR A CA 1
ATOM 1279 C C . TYR A 1 158 ? -4.545 -14.716 -19.599 1.00 98.06 158 TYR A C 1
ATOM 1281 O O . TYR A 1 158 ? -5.219 -15.636 -20.060 1.00 98.06 158 TYR A O 1
ATOM 1289 N N . SER A 1 159 ? -5.045 -13.797 -18.776 1.00 98.06 159 SER A N 1
ATOM 1290 C CA . SER A 1 159 ? -6.462 -13.709 -18.433 1.00 98.06 159 SER A CA 1
ATOM 1291 C C . SER A 1 159 ? -6.847 -12.280 -18.073 1.00 98.06 159 SER A C 1
ATOM 1293 O O . SER A 1 159 ? -6.074 -11.546 -17.457 1.00 98.06 159 SER A O 1
ATOM 1295 N N . THR A 1 160 ? -8.068 -11.900 -18.437 1.00 97.38 160 THR A N 1
ATOM 1296 C CA . THR A 1 160 ? -8.680 -10.607 -18.106 1.00 97.38 160 THR A CA 1
ATOM 1297 C C . THR A 1 160 ? -9.739 -10.711 -17.011 1.00 97.38 160 THR A C 1
ATOM 1299 O O . THR A 1 160 ? -10.401 -9.726 -16.701 1.00 97.38 160 THR A O 1
ATOM 1302 N N . GLU A 1 161 ? -9.881 -11.880 -16.388 1.00 96.75 161 GLU A N 1
ATOM 1303 C CA . GLU A 1 161 ? -10.910 -12.172 -15.385 1.00 96.75 161 GLU A CA 1
ATOM 1304 C C . GLU A 1 161 ? -10.968 -11.135 -14.254 1.00 96.75 161 GLU A C 1
ATOM 1306 O O . GLU A 1 161 ? -12.046 -10.719 -13.836 1.00 96.75 161 GLU A O 1
ATOM 1311 N N . GLN A 1 162 ? -9.811 -10.659 -13.786 1.00 95.88 162 GLN A N 1
ATOM 1312 C CA . GLN A 1 162 ? -9.758 -9.675 -12.705 1.00 95.88 162 GLN A CA 1
ATOM 1313 C C . GLN A 1 162 ? -10.407 -8.332 -13.038 1.00 95.88 162 GLN A C 1
ATOM 1315 O O . GLN A 1 162 ? -10.779 -7.630 -12.107 1.00 95.88 162 GLN A O 1
ATOM 1320 N N . PHE A 1 163 ? -10.561 -7.998 -14.323 1.00 96.31 163 PHE A N 1
ATOM 1321 C CA . PHE A 1 163 ? -11.193 -6.764 -14.804 1.00 96.31 163 PHE A CA 1
ATOM 1322 C C . PHE A 1 163 ? -12.713 -6.912 -14.979 1.00 96.31 163 PHE A C 1
ATOM 1324 O O . PHE A 1 163 ? -13.404 -5.953 -15.297 1.00 96.31 163 PHE A O 1
ATOM 1331 N N . GLN A 1 164 ? -13.257 -8.115 -14.769 1.00 95.56 164 GLN A N 1
ATOM 1332 C CA . GLN A 1 164 ? -14.698 -8.384 -14.838 1.00 95.56 164 GLN A CA 1
ATOM 1333 C C . GLN A 1 164 ? -15.384 -8.246 -13.467 1.00 95.56 164 GLN A C 1
ATOM 1335 O O . GLN A 1 164 ? -16.606 -8.340 -13.366 1.00 95.56 164 GLN A O 1
ATOM 1340 N N . ILE A 1 165 ? -14.615 -8.034 -12.394 1.00 95.00 165 ILE A N 1
ATOM 1341 C CA . ILE A 1 165 ? -15.120 -7.940 -11.020 1.00 95.00 165 ILE A CA 1
ATOM 1342 C C . ILE A 1 165 ? -15.292 -6.473 -10.648 1.00 95.00 165 ILE A C 1
ATOM 1344 O O . ILE A 1 165 ? -14.315 -5.742 -10.627 1.00 95.00 165 ILE A O 1
ATOM 1348 N N . SER A 1 166 ? -16.493 -6.036 -10.267 1.00 94.38 166 SER A N 1
ATOM 1349 C CA . SER A 1 166 ? -16.699 -4.645 -9.840 1.00 94.38 166 SER A CA 1
ATOM 1350 C C . SER A 1 166 ? -15.712 -4.227 -8.737 1.00 94.38 166 SER A C 1
ATOM 1352 O O . SER A 1 166 ? -15.496 -4.983 -7.787 1.00 94.38 166 SER A O 1
ATOM 1354 N N . LEU A 1 167 ? -15.167 -3.005 -8.810 1.00 92.25 167 LEU A N 1
ATOM 1355 C CA . LEU A 1 167 ? -14.153 -2.507 -7.862 1.00 92.25 167 LEU A CA 1
ATOM 1356 C C . LEU A 1 167 ? -14.565 -2.683 -6.390 1.00 92.25 167 LEU A C 1
ATOM 1358 O O . LEU A 1 167 ? -13.772 -3.145 -5.574 1.00 92.25 167 LEU A O 1
ATOM 1362 N N . SER A 1 168 ? -15.837 -2.431 -6.066 1.00 91.50 168 SER A N 1
ATOM 1363 C CA . SER A 1 168 ? -16.402 -2.607 -4.717 1.00 91.50 168 SER A CA 1
ATOM 1364 C C . SER A 1 168 ? -16.358 -4.046 -4.183 1.00 91.50 168 SER A C 1
ATOM 1366 O O . SER A 1 168 ? -16.389 -4.259 -2.973 1.00 91.50 168 SER A O 1
ATOM 1368 N N . LYS A 1 169 ? -16.289 -5.044 -5.070 1.00 94.44 169 LYS A N 1
ATOM 1369 C CA . LYS A 1 169 ? -16.232 -6.476 -4.740 1.00 94.44 169 LYS A CA 1
ATOM 1370 C C . LYS A 1 169 ? -14.852 -7.077 -4.979 1.00 94.44 169 LYS A C 1
ATOM 1372 O O . LYS A 1 169 ? -14.655 -8.240 -4.629 1.00 94.44 169 LYS A O 1
ATOM 1377 N N . TRP A 1 170 ? -13.920 -6.324 -5.564 1.00 95.00 170 TRP A N 1
ATOM 1378 C CA . TRP A 1 170 ? -12.641 -6.833 -6.054 1.00 95.00 170 TRP A CA 1
ATOM 1379 C C . TRP A 1 170 ? -11.863 -7.553 -4.953 1.00 95.00 170 TRP A C 1
ATOM 1381 O O . TRP A 1 170 ? -11.683 -8.767 -5.022 1.00 95.00 170 TRP A O 1
ATOM 1391 N N . THR A 1 171 ? -11.535 -6.848 -3.869 1.00 94.75 171 THR A N 1
ATOM 1392 C CA . THR A 1 171 ? -10.782 -7.405 -2.738 1.00 94.75 171 THR A CA 1
ATOM 1393 C C . THR A 1 171 ? -11.445 -8.647 -2.143 1.00 94.75 171 THR A C 1
ATOM 1395 O O . THR A 1 171 ? -10.804 -9.688 -2.018 1.00 94.75 171 THR A O 1
ATOM 1398 N N . LYS A 1 172 ? -12.749 -8.578 -1.841 1.00 93.94 172 LYS A N 1
ATOM 1399 C CA . LYS A 1 172 ? -13.501 -9.704 -1.263 1.00 93.94 172 LYS A CA 1
ATOM 1400 C C . LYS A 1 172 ? -13.504 -10.925 -2.189 1.00 93.94 172 LYS A C 1
ATOM 1402 O O . LYS A 1 172 ? -13.323 -12.049 -1.728 1.00 93.94 172 LYS A O 1
ATOM 1407 N N . THR A 1 173 ? -13.691 -10.706 -3.490 1.00 96.62 173 THR A N 1
ATOM 1408 C CA . THR A 1 173 ? -13.749 -11.781 -4.491 1.00 96.62 173 THR A CA 1
ATOM 1409 C C . THR A 1 173 ? -12.388 -12.440 -4.674 1.00 96.62 173 THR A C 1
ATOM 1411 O O . THR A 1 173 ? -12.299 -13.667 -4.673 1.00 96.62 173 THR A O 1
ATOM 1414 N N . LEU A 1 174 ? -11.322 -11.646 -4.800 1.00 97.00 174 LEU A N 1
ATOM 1415 C CA . LEU A 1 174 ? -9.972 -12.178 -4.952 1.00 97.00 174 LEU A CA 1
ATOM 1416 C C . LEU A 1 174 ? -9.528 -12.919 -3.693 1.00 97.00 174 LEU A C 1
ATOM 1418 O O . LEU A 1 174 ? -9.063 -14.049 -3.807 1.00 97.00 174 LEU A O 1
ATOM 1422 N N . GLN A 1 175 ? -9.729 -12.339 -2.507 1.00 97.12 175 GLN A N 1
ATOM 1423 C CA . GLN A 1 175 ? -9.395 -13.001 -1.248 1.00 97.12 175 GLN A CA 1
ATOM 1424 C C . GLN A 1 175 ? -10.111 -14.345 -1.121 1.00 97.12 175 GLN A C 1
ATOM 1426 O O . GLN A 1 175 ? -9.460 -15.349 -0.861 1.00 97.12 175 GLN A O 1
ATOM 1431 N N . SER A 1 176 ? -11.420 -14.393 -1.385 1.00 96.69 176 SER A N 1
ATOM 1432 C CA . SER A 1 176 ? -12.193 -15.637 -1.315 1.00 96.69 176 SER A CA 1
ATOM 1433 C C . SER A 1 176 ? -11.682 -16.708 -2.285 1.00 96.69 176 SER A C 1
ATOM 1435 O O . SER A 1 176 ? -11.555 -17.863 -1.896 1.00 96.69 176 SER A O 1
ATOM 1437 N N . ARG A 1 177 ? -11.334 -16.339 -3.523 1.00 97.25 177 ARG A N 1
ATOM 1438 C CA . ARG A 1 177 ? -10.807 -17.283 -4.527 1.00 97.25 177 ARG A CA 1
ATOM 1439 C C . ARG A 1 177 ? -9.379 -17.741 -4.256 1.00 97.25 177 ARG A C 1
ATOM 1441 O O . ARG A 1 177 ? -8.950 -18.778 -4.758 1.00 97.25 177 ARG A O 1
ATOM 1448 N N . LEU A 1 178 ? -8.624 -16.939 -3.517 1.00 97.94 178 LEU A N 1
ATOM 1449 C CA . LEU A 1 178 ? -7.245 -17.221 -3.154 1.00 97.94 178 LEU A CA 1
ATOM 1450 C C . LEU A 1 178 ? -7.122 -17.857 -1.766 1.00 97.94 178 LEU A C 1
ATOM 1452 O O . LEU A 1 178 ? -6.037 -18.325 -1.425 1.00 97.94 178 LEU A O 1
ATOM 1456 N N . ALA A 1 179 ? -8.178 -17.887 -0.959 1.00 97.69 179 ALA A N 1
ATOM 1457 C CA . ALA A 1 179 ? -8.161 -18.494 0.362 1.00 97.69 179 ALA A CA 1
ATOM 1458 C C . ALA A 1 179 ? -8.196 -20.026 0.270 1.00 97.69 179 ALA A C 1
ATOM 1460 O O . ALA A 1 179 ? -8.977 -20.613 -0.470 1.00 97.69 179 ALA A O 1
ATOM 1461 N N . THR A 1 180 ? -7.334 -20.671 1.046 1.00 97.44 180 THR A N 1
ATOM 1462 C CA . THR A 1 180 ? -7.370 -22.109 1.354 1.00 97.44 180 THR A CA 1
ATOM 1463 C C . THR A 1 180 ? -7.832 -22.367 2.785 1.00 97.44 180 THR A C 1
ATOM 1465 O O . THR A 1 180 ? -8.078 -23.510 3.149 1.00 97.44 180 THR A O 1
ATOM 1468 N N . GLN A 1 181 ? -7.906 -21.319 3.606 1.00 96.94 181 GLN A N 1
ATOM 1469 C CA . GLN A 1 181 ? -8.356 -21.352 4.990 1.00 96.94 181 GLN A CA 1
ATOM 1470 C C . GLN A 1 181 ? -9.201 -20.112 5.272 1.00 96.94 181 GLN A C 1
ATOM 1472 O O . GLN A 1 181 ? -8.981 -19.052 4.681 1.00 96.94 181 GLN A O 1
ATOM 1477 N N . GLN A 1 182 ? -10.161 -20.247 6.180 1.00 95.25 182 GLN A N 1
ATOM 1478 C CA . GLN A 1 182 ? -10.884 -19.107 6.721 1.00 95.25 182 GLN A CA 1
ATOM 1479 C C . GLN A 1 182 ? -10.038 -18.446 7.813 1.00 95.25 182 GLN A C 1
ATOM 1481 O O . GLN A 1 182 ? -9.415 -19.133 8.616 1.00 95.25 182 GLN A O 1
ATOM 1486 N N . GLU A 1 183 ? -10.020 -17.116 7.830 1.00 94.94 183 GLU A N 1
ATOM 1487 C CA . GLU A 1 183 ? -9.435 -16.350 8.930 1.00 94.94 183 GLU A CA 1
ATOM 1488 C C . GLU A 1 183 ? -10.472 -16.201 10.046 1.00 94.94 183 GLU A C 1
ATOM 1490 O O . GLU A 1 183 ? -11.615 -15.821 9.772 1.00 94.94 183 GLU A O 1
ATOM 1495 N N . ASP A 1 184 ? -10.089 -16.509 11.282 1.00 95.62 184 ASP A N 1
ATOM 1496 C CA . ASP A 1 184 ? -10.912 -16.223 12.454 1.00 95.62 184 ASP A CA 1
ATOM 1497 C C . ASP A 1 184 ? -10.836 -14.735 12.846 1.00 95.62 184 ASP A C 1
ATOM 1499 O O . ASP A 1 184 ? -9.944 -13.996 12.423 1.00 95.62 184 ASP A O 1
ATOM 1503 N N . ASP A 1 185 ? -11.792 -14.293 13.661 1.00 96.44 185 ASP A N 1
ATOM 1504 C CA . ASP A 1 185 ? -11.959 -12.879 14.022 1.00 96.44 185 ASP A CA 1
ATOM 1505 C C . ASP A 1 185 ? -10.751 -12.312 14.775 1.00 96.44 185 ASP A C 1
ATOM 1507 O O . ASP A 1 185 ? -10.341 -11.179 14.519 1.00 96.44 185 ASP A O 1
ATOM 1511 N N . THR A 1 186 ? -10.155 -13.109 15.663 1.00 97.25 186 THR A N 1
ATOM 1512 C CA . THR A 1 186 ? -9.008 -12.717 16.490 1.00 97.25 186 THR A CA 1
ATOM 1513 C C . THR A 1 186 ? -7.776 -12.515 15.622 1.00 97.25 186 THR A C 1
ATOM 1515 O O . THR A 1 186 ? -7.138 -11.462 15.703 1.00 97.25 186 THR A O 1
ATOM 1518 N N . SER A 1 187 ? -7.477 -13.478 14.745 1.00 96.44 187 SER A N 1
ATOM 1519 C CA . SER A 1 187 ? -6.373 -13.390 13.784 1.00 96.44 187 SER A CA 1
ATOM 1520 C C . SER A 1 187 ? -6.559 -12.229 12.804 1.00 96.44 187 SER A C 1
ATOM 1522 O O . SER A 1 187 ? -5.609 -11.498 12.514 1.00 96.44 187 SER A O 1
ATOM 1524 N N . MET A 1 188 ? -7.792 -12.009 12.333 1.00 95.50 188 MET A N 1
ATOM 1525 C CA . MET A 1 188 ? -8.117 -10.918 11.416 1.00 95.50 188 MET A CA 1
ATOM 1526 C C . MET A 1 188 ? -7.887 -9.547 12.051 1.00 95.50 188 MET A C 1
ATOM 1528 O O . MET A 1 188 ? -7.244 -8.693 11.435 1.00 95.50 188 MET A O 1
ATOM 1532 N N . ILE A 1 189 ? -8.379 -9.331 13.275 1.00 97.38 189 ILE A N 1
ATOM 1533 C CA . ILE A 1 189 ? -8.159 -8.084 14.016 1.00 97.38 189 ILE A CA 1
ATOM 1534 C C . ILE A 1 189 ? -6.670 -7.864 14.265 1.00 97.38 189 ILE A C 1
ATOM 1536 O O . ILE A 1 189 ? -6.172 -6.788 13.933 1.00 97.38 189 ILE A O 1
ATOM 1540 N N . LEU A 1 190 ? -5.952 -8.879 14.762 1.00 96.56 190 LEU A N 1
ATOM 1541 C CA . LEU A 1 190 ? -4.513 -8.786 15.012 1.00 96.56 190 LEU A CA 1
ATOM 1542 C C . LEU A 1 190 ? -3.764 -8.340 13.750 1.00 96.56 190 LEU A C 1
ATOM 1544 O O . LEU A 1 190 ? -3.038 -7.348 13.773 1.00 96.56 190 LEU A O 1
ATOM 1548 N N . ARG A 1 191 ? -4.012 -8.997 12.612 1.00 95.25 191 ARG A N 1
ATOM 1549 C CA . ARG A 1 191 ? -3.374 -8.649 11.336 1.00 95.25 191 ARG A CA 1
ATOM 1550 C C . ARG A 1 191 ? -3.718 -7.231 10.876 1.00 95.25 191 ARG A C 1
ATOM 1552 O O . ARG A 1 191 ? -2.861 -6.535 10.330 1.00 95.25 191 ARG A O 1
ATOM 1559 N N . LEU A 1 192 ? -4.970 -6.793 11.004 1.00 95.81 192 LEU A N 1
ATOM 1560 C CA . LEU A 1 192 ? -5.374 -5.447 10.579 1.00 95.81 192 LEU A CA 1
ATOM 1561 C C . LEU A 1 192 ? -4.749 -4.362 11.468 1.00 95.81 192 LEU A C 1
ATOM 1563 O O . LEU A 1 192 ? -4.257 -3.364 10.944 1.00 95.81 192 LEU A O 1
ATOM 1567 N N . VAL A 1 193 ? -4.690 -4.591 12.779 1.00 97.50 193 VAL A N 1
ATOM 1568 C CA . VAL A 1 193 ? -3.994 -3.727 13.741 1.00 97.50 193 VAL A CA 1
ATOM 1569 C C . VAL A 1 193 ? -2.492 -3.666 13.444 1.00 97.50 193 VAL A C 1
ATOM 1571 O O . VAL A 1 193 ? -1.927 -2.574 13.362 1.00 97.50 193 VAL A O 1
ATOM 1574 N N . GLU A 1 194 ? -1.844 -4.809 13.198 1.00 95.38 194 GLU A N 1
ATOM 1575 C CA . GLU A 1 194 ? -0.431 -4.867 12.805 1.00 95.38 194 GLU A CA 1
ATOM 1576 C C . GLU A 1 194 ? -0.158 -4.070 11.524 1.00 95.38 194 GLU A C 1
ATOM 1578 O O . GLU A 1 194 ? 0.811 -3.314 11.471 1.00 95.38 194 GLU A O 1
ATOM 1583 N N . ASN A 1 195 ? -1.022 -4.177 10.509 1.00 92.56 195 ASN A N 1
ATOM 1584 C CA . ASN A 1 195 ? -0.866 -3.427 9.258 1.00 92.56 195 ASN A CA 1
ATOM 1585 C C . ASN A 1 195 ? -0.925 -1.907 9.483 1.00 92.56 195 ASN A C 1
ATOM 1587 O O . ASN A 1 195 ? -0.060 -1.184 8.983 1.00 92.56 195 ASN A O 1
ATOM 1591 N N . VAL A 1 196 ? -1.893 -1.420 10.272 1.00 96.56 196 VAL A N 1
ATOM 1592 C CA . VAL A 1 196 ? -1.959 0.005 10.641 1.00 96.56 196 VAL A CA 1
ATOM 1593 C C . VAL A 1 196 ? -0.711 0.408 11.427 1.00 96.56 196 VAL A C 1
ATOM 1595 O O . VAL A 1 196 ? -0.136 1.466 11.173 1.00 96.56 196 VAL A O 1
ATOM 1598 N N . CYS A 1 197 ? -0.255 -0.442 12.351 1.00 96.12 197 CYS A N 1
ATOM 1599 C CA . CYS A 1 197 ? 0.922 -0.166 13.164 1.00 96.12 197 CYS A CA 1
ATOM 1600 C C . CYS A 1 197 ? 2.204 -0.052 12.332 1.00 96.12 197 CYS A C 1
ATOM 1602 O O . CYS A 1 197 ? 3.006 0.851 12.570 1.00 96.12 197 CYS A O 1
ATOM 1604 N N . VAL A 1 198 ? 2.392 -0.922 11.336 1.00 92.12 198 VAL A N 1
ATOM 1605 C CA . VAL A 1 198 ? 3.513 -0.825 10.392 1.00 92.12 198 VAL A CA 1
ATOM 1606 C C . VAL A 1 198 ? 3.467 0.513 9.658 1.00 92.12 198 VAL A C 1
ATOM 1608 O O . VAL A 1 198 ? 4.455 1.239 9.677 1.00 92.12 198 VAL A O 1
ATOM 1611 N N . GLY A 1 199 ? 2.316 0.900 9.100 1.00 92.06 199 GLY A N 1
ATOM 1612 C CA . GLY A 1 199 ? 2.176 2.195 8.426 1.00 92.06 199 GLY A CA 1
ATOM 1613 C C . GLY A 1 199 ? 2.451 3.390 9.350 1.00 92.06 199 GLY A C 1
ATOM 1614 O O . GLY A 1 199 ? 3.144 4.333 8.968 1.00 92.06 199 GLY A O 1
ATOM 1615 N N . PHE A 1 200 ? 1.972 3.330 10.594 1.00 95.44 200 PHE A N 1
ATOM 1616 C CA . PHE A 1 200 ? 2.211 4.364 11.600 1.00 95.44 200 PHE A CA 1
ATOM 1617 C C . PHE A 1 200 ? 3.692 4.467 12.004 1.00 95.44 200 PHE A C 1
ATOM 1619 O O . PHE A 1 200 ? 4.223 5.573 12.123 1.00 95.44 200 PHE A O 1
ATOM 1626 N N . LYS A 1 201 ? 4.392 3.337 12.155 1.00 93.31 201 LYS A N 1
ATOM 1627 C CA . LYS A 1 201 ? 5.839 3.303 12.420 1.00 93.31 201 LYS A CA 1
ATOM 1628 C C . LYS A 1 201 ? 6.649 3.802 11.225 1.00 93.31 201 LYS A C 1
ATOM 1630 O O . LYS A 1 201 ? 7.531 4.638 11.408 1.00 93.31 201 LYS A O 1
ATOM 1635 N N . ASP A 1 202 ? 6.312 3.372 10.012 1.00 89.62 202 ASP A N 1
ATOM 1636 C CA . ASP A 1 202 ? 6.961 3.830 8.776 1.00 89.62 202 ASP A CA 1
ATOM 1637 C C . ASP A 1 202 ? 6.853 5.352 8.621 1.00 89.62 202 ASP A C 1
ATOM 1639 O O . ASP A 1 202 ? 7.805 6.013 8.195 1.00 89.62 202 ASP A O 1
ATOM 1643 N N . ARG A 1 203 ? 5.721 5.929 9.048 1.00 93.56 203 ARG A N 1
ATOM 1644 C CA . ARG A 1 203 ? 5.514 7.379 9.091 1.00 93.56 203 ARG A CA 1
ATOM 1645 C C . ARG A 1 203 ? 6.521 8.131 9.927 1.00 93.56 203 ARG A C 1
ATOM 1647 O O . ARG A 1 203 ? 6.918 9.231 9.543 1.00 93.56 203 ARG A O 1
ATOM 1654 N N . VAL A 1 204 ? 6.976 7.545 11.026 1.00 93.25 204 VAL A N 1
ATOM 1655 C CA . VAL A 1 204 ? 8.050 8.139 11.820 1.00 93.25 204 VAL A CA 1
ATOM 1656 C C . VAL A 1 204 ? 9.313 8.296 10.981 1.00 93.25 204 VAL A C 1
ATOM 1658 O O . VAL A 1 204 ? 9.883 9.386 10.967 1.00 93.25 204 VAL A O 1
ATOM 1661 N N . SER A 1 205 ? 9.704 7.265 10.226 1.00 88.94 205 SER A N 1
ATOM 1662 C CA . SER A 1 205 ? 10.897 7.327 9.371 1.00 88.94 205 SER A CA 1
ATOM 1663 C C . SER A 1 205 ? 10.765 8.412 8.307 1.00 88.94 205 SER A C 1
ATOM 1665 O O . SER A 1 205 ? 11.552 9.359 8.298 1.00 88.94 205 SER A O 1
ATOM 1667 N N . TYR A 1 206 ? 9.725 8.352 7.465 1.00 88.88 206 TYR A N 1
ATOM 1668 C CA . TYR A 1 206 ? 9.648 9.262 6.318 1.00 88.88 206 TYR A CA 1
ATOM 1669 C C . TYR A 1 206 ? 9.428 10.729 6.714 1.00 88.88 206 TYR A C 1
ATOM 1671 O O . TYR A 1 206 ? 9.891 11.635 6.019 1.00 88.88 206 TYR A O 1
ATOM 1679 N N . VAL A 1 207 ? 8.760 11.001 7.843 1.00 93.56 207 VAL A N 1
ATOM 1680 C CA . VAL A 1 207 ? 8.657 12.371 8.369 1.00 93.56 207 VAL A CA 1
ATOM 1681 C C . VAL A 1 207 ? 10.009 12.845 8.895 1.00 93.56 207 VAL A C 1
ATOM 1683 O O . VAL A 1 207 ? 10.412 13.966 8.592 1.00 93.56 207 VAL A O 1
ATOM 1686 N N . ASN A 1 208 ? 10.733 12.013 9.645 1.00 91.94 208 ASN A N 1
ATOM 1687 C CA . ASN A 1 208 ? 12.042 12.385 10.182 1.00 91.94 208 ASN A CA 1
ATOM 1688 C C . ASN A 1 208 ? 13.071 12.647 9.082 1.00 91.94 208 ASN A C 1
ATOM 1690 O O . ASN A 1 208 ? 13.880 13.565 9.213 1.00 91.94 208 ASN A O 1
ATOM 1694 N N . GLU A 1 209 ? 13.014 11.901 7.986 1.00 90.06 209 GLU A N 1
ATOM 1695 C CA . GLU A 1 209 ? 13.856 12.132 6.813 1.00 90.06 209 GLU A CA 1
ATOM 1696 C C . GLU A 1 209 ? 13.554 13.471 6.144 1.00 90.06 209 GLU A C 1
ATOM 1698 O O . GLU A 1 209 ? 14.477 14.253 5.912 1.00 90.06 209 GLU A O 1
ATOM 1703 N N . ALA A 1 210 ? 12.273 13.791 5.932 1.00 92.25 210 ALA A N 1
ATOM 1704 C CA . ALA A 1 210 ? 11.856 15.091 5.409 1.00 92.25 210 ALA A CA 1
ATOM 1705 C C . ALA A 1 210 ? 12.330 16.249 6.308 1.00 92.25 210 ALA A C 1
ATOM 1707 O O . ALA A 1 210 ? 12.844 17.258 5.823 1.00 92.25 210 ALA A O 1
ATOM 1708 N N . LEU A 1 211 ? 12.207 16.091 7.631 1.00 93.62 211 LEU A N 1
ATOM 1709 C CA . LEU A 1 211 ? 12.687 17.075 8.604 1.00 93.62 211 LEU A CA 1
ATOM 1710 C C . LEU A 1 211 ? 14.216 17.190 8.596 1.00 93.62 211 LEU A C 1
ATOM 1712 O O . LEU A 1 211 ? 14.750 18.287 8.745 1.00 93.62 211 LEU A O 1
ATOM 1716 N N . SER A 1 212 ? 14.930 16.078 8.416 1.00 92.62 212 SER A N 1
ATOM 1717 C CA . SER A 1 212 ? 16.389 16.073 8.303 1.00 92.62 212 SER A CA 1
ATOM 1718 C C . SER A 1 212 ? 16.855 16.813 7.054 1.00 92.62 212 SER A C 1
ATOM 1720 O O . SER A 1 212 ? 17.712 17.690 7.157 1.00 92.62 212 SER A O 1
ATOM 1722 N N . TYR A 1 213 ? 16.222 16.540 5.910 1.00 92.44 213 TYR A N 1
ATOM 1723 C CA . TYR A 1 213 ? 16.465 17.267 4.669 1.00 92.44 213 TYR A CA 1
ATOM 1724 C C . TYR A 1 213 ? 16.218 18.767 4.856 1.00 92.44 213 TYR A C 1
ATOM 1726 O O . TYR A 1 213 ? 17.079 19.576 4.529 1.00 92.44 213 TYR A O 1
ATOM 1734 N N . LYS A 1 214 ? 15.097 19.161 5.475 1.00 92.56 214 LYS A N 1
ATOM 1735 C CA . LYS A 1 214 ? 14.791 20.577 5.736 1.00 92.56 214 LYS A CA 1
ATOM 1736 C C . LYS A 1 214 ? 15.780 21.289 6.647 1.00 92.56 214 LYS A C 1
ATOM 1738 O O . LYS A 1 214 ? 15.997 22.483 6.477 1.00 92.56 214 LYS A O 1
ATOM 1743 N N . ARG A 1 215 ? 16.391 20.587 7.605 1.00 93.31 215 ARG A N 1
ATOM 1744 C CA . ARG A 1 215 ? 17.463 21.173 8.425 1.00 93.31 215 ARG A CA 1
ATOM 1745 C C . ARG A 1 215 ? 18.707 21.489 7.597 1.00 93.31 215 ARG A C 1
ATOM 1747 O O . ARG A 1 215 ? 19.373 22.474 7.886 1.00 93.31 215 ARG A O 1
ATOM 1754 N N . GLN A 1 216 ? 19.011 20.667 6.594 1.00 93.69 216 GLN A N 1
ATOM 1755 C CA . GLN A 1 216 ? 20.142 20.881 5.685 1.00 93.69 216 GLN A CA 1
ATOM 1756 C C . GLN A 1 216 ? 19.817 21.913 4.596 1.00 93.69 216 GLN A C 1
ATOM 1758 O O . GLN A 1 216 ? 20.690 22.680 4.199 1.00 93.69 216 GLN A O 1
ATOM 1763 N N . TYR A 1 217 ? 18.555 21.968 4.160 1.00 94.00 217 TYR A N 1
ATOM 1764 C CA . TYR A 1 217 ? 18.060 22.840 3.095 1.00 94.00 217 TYR A CA 1
ATOM 1765 C C . TYR A 1 217 ? 16.817 23.619 3.571 1.00 94.00 217 TYR A C 1
ATOM 1767 O O . TYR A 1 217 ? 15.684 23.186 3.336 1.00 94.00 217 TYR A O 1
ATOM 1775 N N . PRO A 1 218 ? 16.999 24.769 4.252 1.00 92.19 218 PRO A N 1
ATOM 1776 C CA . PRO A 1 218 ? 15.896 25.509 4.879 1.00 92.19 218 PRO A CA 1
ATOM 1777 C C . PRO A 1 218 ? 14.929 26.198 3.903 1.00 92.19 218 PRO A C 1
ATOM 1779 O O . PRO A 1 218 ? 13.855 26.640 4.312 1.00 92.19 218 PRO A O 1
ATOM 1782 N N . SER A 1 219 ? 15.291 26.319 2.624 1.00 94.38 219 SER A N 1
ATOM 1783 C CA . SER A 1 219 ? 14.439 26.896 1.580 1.00 94.38 219 SER A CA 1
ATOM 1784 C C . SER A 1 219 ? 13.245 25.995 1.247 1.00 94.38 219 SER A C 1
ATOM 1786 O O . SER A 1 219 ? 13.185 24.826 1.639 1.00 94.38 219 SER A O 1
ATOM 1788 N N . CYS A 1 220 ? 12.265 26.525 0.510 1.00 96.00 220 CYS A N 1
ATOM 1789 C CA . CYS A 1 220 ? 11.188 25.705 -0.041 1.00 96.00 220 CYS A CA 1
ATOM 1790 C C . CYS A 1 220 ? 11.764 24.558 -0.881 1.00 96.00 220 CYS A C 1
ATOM 1792 O O . CYS A 1 220 ? 12.719 24.752 -1.633 1.00 96.00 220 CYS A O 1
ATOM 1794 N N . MET A 1 221 ? 11.196 23.361 -0.725 1.00 95.25 221 MET A N 1
ATOM 1795 C CA . MET A 1 221 ? 11.593 22.204 -1.527 1.00 95.25 221 MET A CA 1
ATOM 1796 C C . MET A 1 221 ? 11.289 22.453 -3.003 1.00 95.25 221 MET A C 1
ATOM 1798 O O . MET A 1 221 ? 10.282 23.085 -3.315 1.00 95.25 221 MET A O 1
ATOM 1802 N N . SER A 1 222 ? 12.139 21.934 -3.893 1.00 95.25 222 SER A N 1
ATOM 1803 C CA . SER A 1 222 ? 11.809 21.798 -5.314 1.00 95.25 222 SER A CA 1
ATOM 1804 C C . SER A 1 222 ? 10.736 20.722 -5.515 1.00 95.25 222 SER A C 1
ATOM 1806 O O . SER A 1 222 ? 10.400 19.994 -4.576 1.00 95.25 222 SER A O 1
ATOM 1808 N N . TYR A 1 223 ? 10.222 20.594 -6.739 1.00 91.88 223 TYR A N 1
ATOM 1809 C CA . TYR A 1 223 ? 9.261 19.545 -7.083 1.00 91.88 223 TYR A CA 1
ATOM 1810 C C . TYR A 1 223 ? 9.819 18.149 -6.780 1.00 91.88 223 TYR A C 1
ATOM 1812 O O . TYR A 1 223 ? 9.148 17.341 -6.149 1.00 91.88 223 TYR A O 1
ATOM 1820 N N . GLU A 1 224 ? 11.071 17.887 -7.155 1.00 89.06 224 GLU A N 1
ATOM 1821 C CA . GLU A 1 224 ? 11.727 16.589 -6.975 1.00 89.06 224 GLU A CA 1
ATOM 1822 C C . GLU A 1 224 ? 11.872 16.252 -5.489 1.00 89.06 224 GLU A C 1
ATOM 1824 O O . GLU A 1 224 ? 11.525 15.156 -5.056 1.00 89.06 224 GLU A O 1
ATOM 1829 N N . ALA A 1 225 ? 12.328 17.212 -4.678 1.00 90.62 225 ALA A N 1
ATOM 1830 C CA . ALA A 1 225 ? 12.416 17.019 -3.234 1.00 90.62 225 ALA A CA 1
ATOM 1831 C C . ALA A 1 225 ? 11.024 16.842 -2.603 1.00 90.62 225 ALA A C 1
ATOM 1833 O O . ALA A 1 225 ? 10.855 16.034 -1.691 1.00 90.62 225 ALA A O 1
ATOM 1834 N N . PHE A 1 226 ? 10.009 17.561 -3.083 1.00 92.00 226 PHE A N 1
ATOM 1835 C CA . PHE A 1 226 ? 8.643 17.418 -2.592 1.00 92.00 226 PHE A CA 1
ATOM 1836 C C . PHE A 1 226 ? 8.051 16.044 -2.924 1.00 92.00 226 PHE A C 1
ATOM 1838 O O . PHE A 1 226 ? 7.458 15.413 -2.048 1.00 92.00 226 PHE A O 1
ATOM 1845 N N . ASP A 1 227 ? 8.222 15.567 -4.156 1.00 86.94 227 ASP A N 1
ATOM 1846 C CA . ASP A 1 227 ? 7.760 14.249 -4.603 1.00 86.94 227 ASP A CA 1
ATOM 1847 C C . ASP A 1 227 ? 8.371 13.131 -3.746 1.00 86.94 227 ASP A C 1
ATOM 1849 O O . ASP A 1 227 ? 7.671 12.222 -3.293 1.00 86.94 227 ASP A O 1
ATOM 1853 N N . ILE A 1 228 ? 9.654 13.273 -3.398 1.00 86.44 228 ILE A N 1
ATOM 1854 C CA . ILE A 1 228 ? 10.324 12.384 -2.450 1.00 86.44 228 ILE A CA 1
ATOM 1855 C C . ILE A 1 228 ? 9.670 12.516 -1.067 1.00 86.44 228 ILE A C 1
ATOM 1857 O O . ILE A 1 228 ? 9.079 11.558 -0.578 1.00 86.44 228 ILE A O 1
ATOM 1861 N N . TYR A 1 229 ? 9.735 13.683 -0.423 1.00 91.38 229 TYR A N 1
ATOM 1862 C CA . TYR A 1 229 ? 9.515 13.817 1.026 1.00 91.38 229 TYR A CA 1
ATOM 1863 C C . TYR A 1 229 ? 8.060 14.032 1.480 1.00 91.38 229 TYR A C 1
ATOM 1865 O O . TYR A 1 229 ? 7.773 13.988 2.689 1.00 91.38 229 TYR A O 1
ATOM 1873 N N . SER A 1 230 ? 7.130 14.285 0.557 1.00 91.31 230 SER A N 1
ATOM 1874 C CA . SER A 1 230 ? 5.701 14.428 0.866 1.00 91.31 230 SER A CA 1
ATOM 1875 C C . SER A 1 230 ? 5.087 13.107 1.343 1.00 91.31 230 SER A C 1
ATOM 1877 O O . SER A 1 230 ? 5.654 12.034 1.151 1.00 91.31 230 SER A O 1
ATOM 1879 N N . SER A 1 231 ? 3.934 13.149 2.018 1.00 92.44 231 SER A N 1
ATOM 1880 C CA . SER A 1 231 ? 3.265 11.930 2.512 1.00 92.44 231 SER A CA 1
ATOM 1881 C C . SER A 1 231 ? 1.792 11.707 2.130 1.00 92.44 231 SER A C 1
ATOM 1883 O O . SER A 1 231 ? 1.159 10.913 2.821 1.00 92.44 231 SER A O 1
ATOM 1885 N N . PRO A 1 232 ? 1.212 12.297 1.061 1.00 91.56 232 PRO A N 1
ATOM 1886 C CA . PRO A 1 232 ? -0.229 12.188 0.806 1.00 91.56 232 PRO A CA 1
ATOM 1887 C C . PRO A 1 232 ? -0.692 10.736 0.611 1.00 91.56 232 PRO A C 1
ATOM 1889 O O . PRO A 1 232 ? -1.529 10.264 1.372 1.00 91.56 232 PRO A O 1
ATOM 1892 N N . SER A 1 233 ? -0.076 9.985 -0.308 1.00 86.06 233 SER A N 1
ATOM 1893 C CA . SER A 1 233 ? -0.445 8.585 -0.588 1.00 86.06 233 SER A CA 1
ATOM 1894 C C . SER A 1 233 ? -0.143 7.621 0.568 1.00 86.06 233 SER A C 1
ATOM 1896 O O . SER A 1 233 ? -0.750 6.555 0.691 1.00 86.06 233 SER A O 1
ATOM 1898 N N . ARG A 1 234 ? 0.817 7.975 1.432 1.00 88.31 234 ARG A N 1
ATOM 1899 C CA . ARG A 1 234 ? 1.183 7.182 2.615 1.00 88.31 234 ARG A CA 1
ATOM 1900 C C . ARG A 1 234 ? 0.170 7.398 3.734 1.00 88.31 234 ARG A C 1
ATOM 1902 O O . ARG A 1 234 ? -0.308 6.425 4.308 1.00 88.31 234 ARG A O 1
ATOM 1909 N N . ASP A 1 235 ? -0.194 8.652 3.983 1.00 94.75 235 ASP A N 1
ATOM 1910 C CA . ASP A 1 235 ? -1.190 9.024 4.985 1.00 94.75 235 ASP A CA 1
ATOM 1911 C C . ASP A 1 235 ? -2.591 8.516 4.574 1.00 94.75 235 ASP A C 1
ATOM 1913 O O . ASP A 1 235 ? -3.303 7.960 5.412 1.00 94.75 235 ASP A O 1
ATOM 1917 N N . GLU A 1 236 ? -2.931 8.571 3.278 1.00 92.62 236 GLU A N 1
ATOM 1918 C CA . GLU A 1 236 ? -4.138 7.953 2.703 1.00 92.62 236 GLU A CA 1
ATOM 1919 C C . GLU A 1 236 ? -4.190 6.439 2.930 1.00 92.62 236 GLU A C 1
ATOM 1921 O O . GLU A 1 236 ? -5.211 5.898 3.347 1.00 92.62 236 GLU A O 1
ATOM 1926 N N . ARG A 1 237 ? -3.075 5.731 2.721 1.00 89.69 237 ARG A N 1
ATOM 1927 C CA . ARG A 1 237 ? -3.023 4.281 2.946 1.00 89.69 237 ARG A CA 1
ATOM 1928 C C . ARG A 1 237 ? -3.288 3.914 4.404 1.00 89.69 237 ARG A C 1
ATOM 1930 O O . ARG A 1 237 ? -4.022 2.964 4.658 1.00 89.69 237 ARG A O 1
ATOM 1937 N N . ILE A 1 238 ? -2.694 4.647 5.349 1.00 95.12 238 ILE A N 1
ATOM 1938 C CA . ILE A 1 238 ? -2.914 4.386 6.777 1.00 95.12 238 ILE A CA 1
ATOM 1939 C C . ILE A 1 238 ? -4.375 4.678 7.144 1.00 95.12 238 ILE A C 1
ATOM 1941 O O . ILE A 1 238 ? -4.980 3.938 7.919 1.00 95.12 238 ILE A O 1
ATOM 1945 N N . PHE A 1 239 ? -4.963 5.724 6.557 1.00 96.69 239 PHE A N 1
ATOM 1946 C CA . PHE A 1 239 ? -6.386 6.020 6.695 1.00 96.69 239 PHE A CA 1
ATOM 1947 C C . PHE A 1 239 ? -7.272 4.884 6.169 1.00 96.69 239 PHE A C 1
ATOM 1949 O O . PHE A 1 239 ? -8.177 4.444 6.877 1.00 96.69 239 PHE A O 1
ATOM 1956 N N . ASP A 1 240 ? -6.988 4.363 4.976 1.00 93.38 240 ASP A N 1
ATOM 1957 C CA . ASP A 1 240 ? -7.719 3.239 4.388 1.00 93.38 240 ASP A CA 1
ATOM 1958 C C . ASP A 1 240 ? -7.620 1.971 5.247 1.00 93.38 240 ASP A C 1
ATOM 1960 O O . ASP A 1 240 ? -8.629 1.297 5.474 1.00 93.38 240 ASP A O 1
ATOM 1964 N N . ASP A 1 241 ? -6.427 1.659 5.766 1.00 95.00 241 ASP A N 1
ATOM 1965 C CA . ASP A 1 241 ? -6.214 0.512 6.654 1.00 95.00 241 ASP A CA 1
ATOM 1966 C C . ASP A 1 241 ? -6.991 0.692 7.983 1.00 95.00 241 ASP A C 1
ATOM 1968 O O . ASP A 1 241 ? -7.628 -0.253 8.458 1.00 95.00 241 ASP A O 1
ATOM 1972 N N . LEU A 1 242 ? -7.049 1.911 8.542 1.00 97.81 242 LEU A N 1
ATOM 1973 C CA . LEU A 1 242 ? -7.887 2.243 9.708 1.00 97.81 242 LEU A CA 1
ATOM 1974 C C . LEU A 1 242 ? -9.389 2.123 9.407 1.00 97.81 242 LEU A C 1
ATOM 1976 O O . LEU A 1 242 ? -10.150 1.630 10.241 1.00 97.81 242 LEU A O 1
ATOM 1980 N N . MET A 1 243 ? -9.834 2.546 8.223 1.00 96.56 243 MET A N 1
ATOM 1981 C CA . MET A 1 243 ? -11.231 2.421 7.796 1.00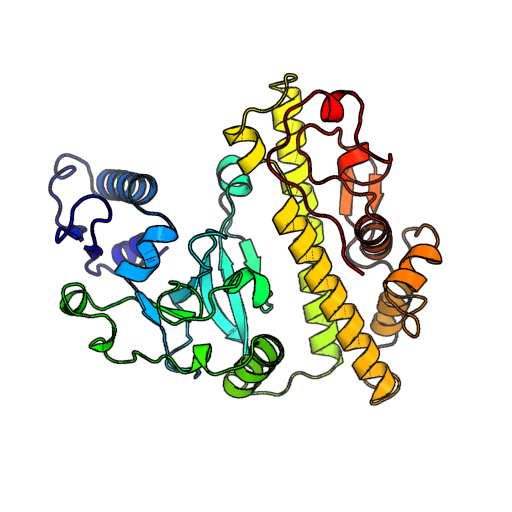 96.56 243 MET A CA 1
ATOM 1982 C C . MET A 1 243 ? -11.631 0.961 7.555 1.00 96.56 243 MET A C 1
ATOM 1984 O O . MET A 1 243 ? -12.766 0.573 7.857 1.00 96.56 243 MET A O 1
ATOM 1988 N N . LEU A 1 244 ? -10.713 0.133 7.050 1.00 94.12 244 LEU A N 1
ATOM 1989 C CA . LEU A 1 244 ? -10.904 -1.311 6.937 1.00 94.12 244 LEU A CA 1
ATOM 1990 C C . LEU A 1 244 ? -10.999 -1.968 8.320 1.00 94.12 244 LEU A C 1
ATOM 1992 O O . LEU A 1 244 ? -11.931 -2.742 8.553 1.00 94.12 244 LEU A O 1
ATOM 1996 N N . LEU A 1 245 ? -10.094 -1.626 9.242 1.00 97.75 245 LEU A N 1
ATOM 1997 C CA . LEU A 1 245 ? -10.126 -2.113 10.623 1.00 97.75 245 LEU A CA 1
ATOM 1998 C C . LEU A 1 245 ? -11.445 -1.737 11.312 1.00 97.75 245 LEU A C 1
ATOM 2000 O O . LEU A 1 245 ? -12.123 -2.608 11.856 1.00 97.75 245 LEU A O 1
ATOM 2004 N N . ARG A 1 246 ? -11.865 -0.468 11.204 1.00 98.06 246 ARG A N 1
ATOM 2005 C CA . ARG A 1 246 ? -13.142 0.021 11.742 1.00 98.06 246 ARG A CA 1
ATOM 2006 C C . ARG A 1 246 ? -14.326 -0.797 11.238 1.00 98.06 246 ARG A C 1
ATOM 2008 O O . ARG A 1 246 ? -15.168 -1.228 12.022 1.00 98.06 246 ARG A O 1
ATOM 2015 N N . ARG A 1 247 ? -14.426 -0.965 9.918 1.00 96.50 247 ARG A N 1
ATOM 2016 C CA . ARG A 1 247 ? -15.540 -1.678 9.280 1.00 96.50 247 ARG A CA 1
ATOM 2017 C C . ARG A 1 247 ? -15.590 -3.133 9.727 1.00 96.50 247 ARG A C 1
ATOM 2019 O O . ARG A 1 247 ? -16.651 -3.600 10.119 1.00 96.50 247 ARG A O 1
ATOM 2026 N N . THR A 1 248 ? -14.437 -3.794 9.731 1.00 96.06 248 THR A N 1
ATOM 2027 C CA . THR A 1 248 ? -14.301 -5.189 10.164 1.00 96.06 248 THR A CA 1
ATOM 2028 C C . THR A 1 248 ? -14.733 -5.351 11.619 1.00 96.06 248 THR A C 1
ATOM 2030 O O . THR A 1 248 ? -15.537 -6.226 11.925 1.00 96.06 248 THR A O 1
ATOM 2033 N N . TYR A 1 249 ? -14.285 -4.462 12.513 1.00 98.19 249 TYR A N 1
ATOM 2034 C CA . TYR A 1 249 ? -14.704 -4.494 13.912 1.00 98.19 249 TYR A CA 1
ATOM 2035 C C . TYR A 1 249 ? -16.221 -4.314 14.059 1.00 98.19 249 TYR A C 1
ATOM 2037 O O . TYR A 1 249 ? -16.876 -5.092 14.752 1.00 98.19 249 TYR A O 1
ATOM 2045 N N . LYS A 1 250 ? -16.806 -3.345 13.345 1.00 97.94 250 LYS A N 1
ATOM 2046 C CA . LYS A 1 250 ? -18.258 -3.126 13.344 1.00 97.94 250 LYS A CA 1
ATOM 2047 C C . LYS A 1 250 ? -19.034 -4.353 12.851 1.00 97.94 250 LYS A C 1
ATOM 2049 O O . LYS A 1 250 ? -20.042 -4.707 13.454 1.00 97.94 250 LYS A O 1
ATOM 2054 N N . GLU A 1 251 ? -18.565 -5.012 11.792 1.00 96.75 251 GLU A N 1
ATOM 2055 C CA . GLU A 1 251 ? -19.174 -6.240 11.260 1.00 96.75 251 GLU A CA 1
ATOM 2056 C C . GLU A 1 251 ? -19.102 -7.399 12.267 1.00 96.75 251 GLU A C 1
ATOM 2058 O O . GLU A 1 251 ? -20.086 -8.115 12.451 1.00 96.75 251 GLU A O 1
ATOM 2063 N N . ILE A 1 252 ? -17.977 -7.555 12.973 1.00 97.50 252 ILE A N 1
ATOM 2064 C CA . ILE A 1 252 ? -17.825 -8.555 14.040 1.00 97.50 252 ILE A CA 1
ATOM 2065 C C . ILE A 1 252 ? -18.819 -8.279 15.178 1.00 97.50 252 ILE A C 1
ATOM 2067 O O . ILE A 1 252 ? -19.561 -9.180 15.573 1.00 97.50 252 ILE A O 1
ATOM 2071 N N . LEU A 1 253 ? -18.910 -7.031 15.656 1.00 97.31 253 LEU A N 1
ATOM 2072 C CA . LEU A 1 253 ? -19.881 -6.638 16.686 1.00 97.31 253 LEU A CA 1
ATOM 2073 C C . LEU A 1 253 ? -21.326 -6.926 16.257 1.00 97.31 253 LEU A C 1
ATOM 2075 O O . LEU A 1 253 ? -22.109 -7.453 17.039 1.00 97.31 253 LEU A O 1
ATOM 2079 N N . GLN A 1 254 ? -21.680 -6.635 15.006 1.00 97.00 254 GLN A N 1
ATOM 2080 C CA . GLN A 1 254 ? -23.022 -6.905 14.485 1.00 97.00 254 GLN A CA 1
ATOM 2081 C C . GLN A 1 254 ? -23.321 -8.402 14.362 1.00 97.00 254 GLN A C 1
ATOM 2083 O O . GLN A 1 254 ? -24.454 -8.821 14.582 1.00 97.00 254 GLN A O 1
ATOM 2088 N N . ARG A 1 255 ? -22.319 -9.210 14.004 1.00 96.69 255 ARG A N 1
ATOM 2089 C CA . ARG A 1 255 ? -22.493 -10.648 13.779 1.00 96.69 255 ARG A CA 1
ATOM 2090 C C . ARG A 1 255 ? -22.551 -11.453 15.076 1.00 96.69 255 ARG A C 1
ATOM 2092 O O . ARG A 1 255 ? -23.324 -12.400 15.150 1.00 96.69 255 ARG A O 1
ATOM 2099 N N . ASN A 1 256 ? -21.701 -11.141 16.054 1.00 96.12 256 ASN A N 1
ATOM 2100 C CA . ASN A 1 256 ? -21.550 -11.953 17.269 1.00 96.12 256 ASN A CA 1
ATOM 2101 C C . ASN A 1 256 ? -21.263 -11.134 18.537 1.00 96.12 256 ASN A C 1
ATOM 2103 O O . ASN A 1 256 ? -20.769 -11.684 19.516 1.00 96.12 256 ASN A O 1
ATOM 2107 N N . ASN A 1 257 ? -21.522 -9.823 18.530 1.00 95.44 257 ASN A N 1
ATOM 2108 C CA . ASN A 1 257 ? -21.227 -8.921 19.648 1.00 95.44 257 ASN A CA 1
ATOM 2109 C C . ASN A 1 257 ? -19.755 -8.968 20.112 1.00 95.44 257 ASN A C 1
ATOM 2111 O O . ASN A 1 257 ? -19.448 -8.789 21.290 1.00 95.44 257 ASN A O 1
ATOM 2115 N N . GLY A 1 258 ? -18.832 -9.283 19.197 1.00 95.38 258 GLY A N 1
ATOM 2116 C CA . GLY A 1 258 ? -17.414 -9.433 19.513 1.00 95.38 258 GLY A CA 1
ATOM 2117 C C . GLY A 1 258 ? -17.092 -10.640 20.390 1.00 95.38 258 GLY A C 1
ATOM 2118 O O . GLY A 1 258 ? -16.006 -10.678 20.954 1.00 95.38 258 GLY A O 1
ATOM 2119 N N . GLN A 1 259 ? -17.985 -11.622 20.549 1.00 96.38 259 GLN A N 1
ATOM 2120 C CA . GLN A 1 259 ? -17.763 -12.781 21.431 1.00 96.38 259 GLN A CA 1
ATOM 2121 C C . GLN A 1 259 ? -16.466 -13.543 21.133 1.00 96.38 259 GLN A C 1
ATOM 2123 O O . GLN A 1 259 ? -15.850 -14.054 22.061 1.00 96.38 259 GLN A O 1
ATOM 2128 N N . ASN A 1 260 ? -16.028 -13.557 19.874 1.00 96.25 260 ASN A N 1
ATOM 2129 C CA . ASN A 1 260 ? -14.810 -14.247 19.454 1.00 96.25 260 ASN A CA 1
ATOM 2130 C C . ASN A 1 260 ? -13.514 -13.474 19.748 1.00 96.25 260 ASN A C 1
ATOM 2132 O O . ASN A 1 260 ? -12.447 -14.070 19.669 1.00 96.25 260 ASN A O 1
ATOM 2136 N N . LEU A 1 261 ? -13.590 -12.175 20.060 1.00 97.88 261 LEU A N 1
ATOM 2137 C CA . LEU A 1 261 ? -12.415 -11.343 20.341 1.00 97.88 261 LEU A CA 1
ATOM 2138 C C . LEU A 1 261 ? -11.964 -11.501 21.794 1.00 97.88 261 LEU A C 1
ATOM 2140 O O . LEU A 1 261 ? -12.800 -11.623 22.699 1.00 97.88 261 LEU A O 1
ATOM 2144 N N . THR A 1 262 ? -10.652 -11.418 22.024 1.00 97.81 262 THR A N 1
ATOM 2145 C CA . THR A 1 262 ? -10.091 -11.415 23.384 1.00 97.81 262 THR A CA 1
ATOM 2146 C C . THR A 1 262 ? -10.486 -10.146 24.146 1.00 97.81 262 THR A C 1
ATOM 2148 O O . THR A 1 262 ? -10.895 -9.143 23.552 1.00 97.81 262 THR A O 1
ATOM 2151 N N . THR A 1 263 ? -10.382 -10.177 25.478 1.00 97.25 263 THR A N 1
ATOM 2152 C CA . THR A 1 263 ? -10.638 -8.997 26.322 1.00 97.25 263 THR A CA 1
ATOM 2153 C C . THR A 1 263 ? -9.730 -7.832 25.931 1.00 97.25 263 THR A C 1
ATOM 2155 O O . THR A 1 263 ? -10.233 -6.734 25.697 1.00 97.25 263 THR A O 1
ATOM 2158 N N . ASP A 1 264 ? -8.436 -8.097 25.753 1.00 97.62 264 ASP A N 1
ATOM 2159 C CA . ASP A 1 264 ? -7.443 -7.088 25.374 1.00 97.62 264 ASP A CA 1
ATOM 2160 C C . ASP A 1 264 ? -7.785 -6.467 24.016 1.00 97.62 264 ASP A C 1
ATOM 2162 O O . ASP A 1 264 ? -7.893 -5.251 23.898 1.00 97.62 264 ASP A O 1
ATOM 2166 N N . GLN A 1 265 ? -8.105 -7.287 23.006 1.00 98.00 265 GLN A N 1
ATOM 2167 C CA . GLN A 1 265 ? -8.499 -6.785 21.686 1.00 98.00 265 GLN A CA 1
ATOM 2168 C C . GLN A 1 265 ? -9.735 -5.885 21.751 1.00 98.00 265 GLN A C 1
ATOM 2170 O O . GLN A 1 265 ? -9.818 -4.888 21.035 1.00 98.00 265 GLN A O 1
ATOM 2175 N N . LYS A 1 266 ? -10.719 -6.213 22.596 1.00 98.12 266 LYS A N 1
ATOM 2176 C CA . LYS A 1 266 ? -11.899 -5.356 22.781 1.00 98.12 266 LYS A CA 1
ATOM 2177 C C . LYS A 1 266 ? -11.524 -4.023 23.412 1.00 98.12 266 LYS A C 1
ATOM 2179 O O . LYS A 1 266 ? -12.055 -3.001 22.976 1.00 98.12 266 LYS A O 1
ATOM 2184 N N . ALA A 1 267 ? -10.646 -4.023 24.411 1.00 98.19 267 ALA A N 1
ATOM 2185 C CA . ALA A 1 267 ? -10.200 -2.808 25.082 1.00 98.19 267 ALA A CA 1
ATOM 2186 C C . ALA A 1 267 ? -9.404 -1.908 24.120 1.00 98.19 267 ALA A C 1
ATOM 2188 O O . ALA A 1 267 ? -9.762 -0.743 23.921 1.00 98.19 267 ALA A O 1
ATOM 2189 N N . GLU A 1 268 ? -8.441 -2.486 23.400 1.00 98.44 268 GLU A N 1
ATOM 2190 C CA . GLU A 1 268 ? -7.664 -1.829 22.346 1.00 98.44 268 GLU A CA 1
ATOM 2191 C C . GLU A 1 268 ? -8.569 -1.213 21.263 1.00 98.44 268 GLU A C 1
ATOM 2193 O O . GLU A 1 268 ? -8.468 -0.028 20.930 1.00 98.44 268 GLU A O 1
ATOM 2198 N N . LEU A 1 269 ? -9.507 -1.994 20.717 1.00 98.50 269 LEU A N 1
ATOM 2199 C CA . LEU A 1 269 ? -10.419 -1.530 19.669 1.00 98.50 269 LEU A CA 1
ATOM 2200 C C . LEU A 1 269 ? -11.409 -0.479 20.174 1.00 98.50 269 LEU A C 1
ATOM 2202 O O . LEU A 1 269 ? -11.755 0.434 19.424 1.00 98.50 269 LEU A O 1
ATOM 2206 N N . THR A 1 270 ? -11.853 -0.576 21.428 1.00 97.81 270 THR A N 1
ATOM 2207 C CA . THR A 1 270 ? -12.706 0.440 22.062 1.00 97.81 270 THR A CA 1
ATOM 2208 C C . THR A 1 270 ? -11.948 1.748 22.230 1.00 97.81 270 THR A C 1
ATOM 2210 O O . THR A 1 270 ? -12.504 2.813 21.975 1.00 97.81 270 THR A O 1
ATOM 2213 N N . LYS A 1 271 ? -10.656 1.691 22.558 1.00 98.31 271 LYS A N 1
ATOM 2214 C CA . LYS A 1 271 ? -9.809 2.880 22.607 1.00 98.31 271 LYS A CA 1
ATOM 2215 C C . LYS A 1 271 ? -9.622 3.525 21.228 1.00 98.31 271 LYS A C 1
ATOM 2217 O O . LYS A 1 271 ? -9.710 4.746 21.097 1.00 98.31 271 LYS A O 1
ATOM 2222 N N . ILE A 1 272 ? -9.403 2.729 20.179 1.00 98.50 272 ILE A N 1
ATOM 2223 C CA . ILE A 1 272 ? -9.233 3.241 18.804 1.00 98.50 272 ILE A CA 1
ATOM 2224 C C . ILE A 1 272 ? -10.567 3.780 18.232 1.00 98.50 272 ILE A C 1
ATOM 2226 O O . ILE A 1 272 ? -10.592 4.805 17.532 1.00 98.50 272 ILE A O 1
ATOM 2230 N N . PHE A 1 273 ? -11.687 3.114 18.536 1.00 98.44 273 PHE A N 1
ATOM 2231 C CA . PHE A 1 273 ? -13.027 3.390 18.002 1.00 98.44 273 PHE A CA 1
ATOM 2232 C C . PHE A 1 273 ? -14.097 3.501 19.109 1.00 98.44 273 PHE A C 1
ATOM 2234 O O . PHE A 1 273 ? -15.036 2.699 19.145 1.00 98.44 273 PHE A O 1
ATOM 2241 N N . PRO A 1 274 ? -14.019 4.516 19.991 1.00 97.56 274 PRO A N 1
ATOM 2242 C CA . PRO A 1 274 ? -14.888 4.620 21.171 1.00 97.56 274 PRO A CA 1
ATOM 2243 C C . PRO A 1 274 ? -16.371 4.821 20.833 1.00 97.56 274 PRO A C 1
ATOM 2245 O O . PRO A 1 274 ? -17.241 4.556 21.658 1.00 97.56 274 PRO A O 1
ATOM 2248 N N . TYR A 1 275 ? -16.680 5.249 19.604 1.00 97.62 275 TYR A N 1
ATOM 2249 C CA . TYR A 1 275 ? -18.042 5.463 19.120 1.00 97.62 275 TYR A CA 1
ATOM 2250 C C . TYR A 1 275 ? -18.317 4.622 17.860 1.00 97.62 275 TYR A C 1
ATOM 2252 O O . TYR A 1 275 ? -18.880 5.110 16.875 1.00 97.62 275 TYR A O 1
ATOM 2260 N N . ILE A 1 276 ? -17.934 3.336 17.883 1.00 97.44 276 ILE A N 1
ATOM 2261 C CA . ILE A 1 276 ? -18.017 2.392 16.746 1.00 97.44 276 ILE A CA 1
ATOM 2262 C C . ILE A 1 276 ? -19.399 2.314 16.073 1.00 97.44 276 ILE A C 1
ATOM 2264 O O . ILE A 1 276 ? -19.513 2.112 14.859 1.00 97.44 276 ILE A O 1
ATOM 2268 N N . ASN A 1 277 ? -20.463 2.552 16.838 1.00 96.44 277 ASN A N 1
ATOM 2269 C CA . ASN A 1 277 ? -21.832 2.536 16.330 1.00 96.44 277 ASN A CA 1
ATOM 2270 C C . ASN A 1 277 ? -22.189 3.779 15.495 1.00 96.44 277 ASN A C 1
ATOM 2272 O O . ASN A 1 277 ? -23.071 3.698 14.640 1.00 96.44 277 ASN A O 1
ATOM 2276 N N . GLN A 1 278 ? -21.476 4.896 15.662 1.00 97.31 278 GLN A N 1
ATOM 2277 C CA . GLN A 1 278 ? -21.685 6.130 14.901 1.00 97.31 278 GLN A CA 1
ATOM 2278 C C . GLN A 1 278 ? -20.949 6.116 13.540 1.00 97.31 278 GLN A C 1
ATOM 2280 O O . GLN A 1 278 ? -20.184 5.198 13.222 1.00 97.31 278 GLN A O 1
ATOM 2285 N N . SER A 1 279 ? -21.165 7.137 12.702 1.00 97.38 279 SER A N 1
ATOM 2286 C CA . SER A 1 279 ? -20.344 7.341 11.497 1.00 97.38 279 SER A CA 1
ATOM 2287 C C . SER A 1 279 ? -18.908 7.729 11.871 1.00 97.38 279 SER A C 1
ATOM 2289 O O . SER A 1 279 ? -18.674 8.288 12.943 1.00 97.38 279 SER A O 1
ATOM 2291 N N . ALA A 1 280 ? -17.938 7.464 10.987 1.00 97.38 280 ALA A N 1
ATOM 2292 C CA . ALA A 1 280 ? -16.540 7.837 11.229 1.00 97.38 280 ALA A CA 1
ATOM 2293 C C . ALA A 1 280 ? -16.382 9.363 11.395 1.00 97.38 280 ALA A C 1
ATOM 2295 O O . ALA A 1 280 ? -15.661 9.823 12.276 1.00 97.38 280 ALA A O 1
ATOM 2296 N N . SER A 1 281 ? -17.138 10.147 10.620 1.00 97.25 281 SER A N 1
ATOM 2297 C CA . SER A 1 281 ? -17.233 11.607 10.751 1.00 97.25 281 SER A CA 1
ATOM 2298 C C . SER A 1 281 ? -17.733 12.057 12.135 1.00 97.25 281 SER A C 1
ATOM 2300 O O . SER A 1 281 ? -17.160 12.962 12.742 1.00 97.25 281 SER A O 1
ATOM 2302 N N . SER A 1 282 ? -18.778 11.411 12.667 1.00 97.88 282 SER A N 1
ATOM 2303 C CA . SER A 1 282 ? -19.332 11.742 13.988 1.00 97.88 282 SER A CA 1
ATOM 2304 C C . SER A 1 282 ? -18.396 11.337 15.127 1.00 97.88 282 SER A C 1
ATOM 2306 O O . SER A 1 282 ? -18.148 12.136 16.029 1.00 97.88 282 SER A O 1
ATOM 2308 N N . GLU A 1 283 ? -17.814 10.138 15.041 1.00 97.56 283 GLU A N 1
ATOM 2309 C CA . GLU A 1 283 ? -16.825 9.652 16.004 1.00 97.56 283 GLU A CA 1
ATOM 2310 C C . GLU A 1 283 ? -15.619 10.594 16.080 1.00 97.56 283 GLU A C 1
ATOM 2312 O O . GLU A 1 283 ? -15.231 10.992 17.171 1.00 97.56 283 GLU A O 1
ATOM 2317 N N . THR A 1 284 ? -15.067 11.021 14.942 1.00 96.62 284 THR A N 1
ATOM 2318 C CA . THR A 1 284 ? -13.917 11.941 14.893 1.00 96.62 284 THR A CA 1
ATOM 2319 C C . THR A 1 284 ? -14.193 13.274 15.586 1.00 96.62 284 THR A C 1
ATOM 2321 O O . THR A 1 284 ? -13.307 13.805 16.251 1.00 96.62 284 THR A O 1
ATOM 2324 N N . ARG A 1 285 ? -15.415 13.814 15.467 1.00 96.69 285 ARG A N 1
ATOM 2325 C CA . ARG A 1 285 ? -15.803 15.066 16.141 1.00 96.69 285 ARG A CA 1
ATOM 2326 C C . ARG A 1 285 ? -15.913 14.922 17.659 1.00 96.69 285 ARG A C 1
ATOM 2328 O O . ARG A 1 285 ? -15.680 15.895 18.365 1.00 96.69 285 ARG A O 1
ATOM 2335 N N . GLN A 1 286 ? -16.295 13.741 18.140 1.00 97.19 286 GLN A N 1
ATOM 2336 C CA . GLN A 1 286 ? -16.558 13.478 19.559 1.00 97.19 286 GLN A CA 1
ATOM 2337 C C . GLN A 1 286 ? -15.371 12.843 20.286 1.00 97.19 286 GLN A C 1
ATOM 2339 O O . GLN A 1 286 ? -15.334 12.842 21.514 1.00 97.19 286 GLN A O 1
ATOM 2344 N N . MET A 1 287 ? -14.421 12.262 19.553 1.00 96.88 287 MET A N 1
ATOM 2345 C CA . MET A 1 287 ? -13.284 11.554 20.129 1.00 96.88 287 MET A CA 1
ATOM 2346 C C . MET A 1 287 ? -12.378 12.541 20.883 1.00 96.88 287 MET A C 1
ATOM 2348 O O . MET A 1 287 ? -11.802 13.436 20.252 1.00 96.88 287 MET A O 1
ATOM 2352 N N . PRO A 1 288 ? -12.224 12.398 22.215 1.00 96.19 288 PRO A N 1
ATOM 2353 C CA . PRO A 1 288 ? -11.349 13.268 22.988 1.00 96.19 288 PRO A CA 1
ATOM 2354 C C . PRO A 1 288 ? -9.883 12.964 22.670 1.00 96.19 288 PRO A C 1
ATOM 2356 O O . PRO A 1 288 ? -9.560 11.925 22.087 1.00 96.19 288 PRO A O 1
ATOM 2359 N N . GLN A 1 289 ? -8.985 13.866 23.068 1.00 97.00 289 GLN A N 1
ATOM 2360 C CA . GLN A 1 289 ? -7.550 13.592 23.031 1.00 97.00 289 GLN A CA 1
ATOM 2361 C C . GLN A 1 289 ? -7.237 12.301 23.796 1.00 97.00 289 GLN A C 1
ATOM 2363 O O . GLN A 1 289 ? -7.759 12.092 24.889 1.00 97.00 289 GLN A O 1
ATOM 2368 N N . GLN A 1 290 ? -6.397 11.446 23.213 1.00 97.31 290 GLN A N 1
ATOM 2369 C CA . GLN A 1 290 ?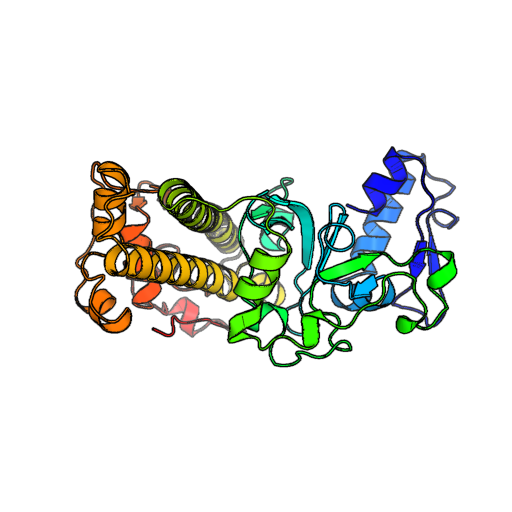 -6.014 10.175 23.821 1.00 97.31 290 GLN A CA 1
ATOM 2370 C C . GLN A 1 290 ? -4.647 10.297 24.506 1.00 97.31 290 GLN A C 1
ATOM 2372 O O . GLN A 1 290 ? -3.742 10.980 24.016 1.00 97.31 290 GLN A O 1
ATOM 2377 N N . SER A 1 291 ? -4.508 9.631 25.650 1.00 96.69 291 SER A N 1
ATOM 2378 C CA . SER A 1 291 ? -3.248 9.427 26.367 1.00 96.69 291 SER A CA 1
ATOM 2379 C C . SER A 1 291 ? -2.798 7.973 26.237 1.00 96.69 291 SER A C 1
ATOM 2381 O O . SER A 1 291 ? -3.590 7.091 25.900 1.00 96.69 291 SER A O 1
ATOM 2383 N N . ILE A 1 292 ? -1.522 7.708 26.516 1.00 98.12 292 ILE A N 1
ATOM 2384 C CA . ILE A 1 292 ? -1.008 6.337 26.540 1.00 98.12 292 ILE A CA 1
ATOM 2385 C C . ILE A 1 292 ? -1.519 5.639 27.805 1.00 98.12 292 ILE A C 1
ATOM 2387 O O . ILE A 1 292 ? -1.360 6.170 28.902 1.00 98.12 292 ILE A O 1
ATOM 2391 N N . THR A 1 293 ? -2.141 4.474 27.639 1.00 97.75 293 THR A N 1
ATOM 2392 C CA . THR A 1 293 ? -2.670 3.618 28.718 1.00 97.75 293 THR A CA 1
ATOM 2393 C C . THR A 1 293 ? -2.292 2.163 28.439 1.00 97.75 293 THR A C 1
ATOM 2395 O O . THR A 1 293 ? -1.632 1.884 27.439 1.00 97.75 293 THR A O 1
ATOM 2398 N N . GLU A 1 294 ? -2.702 1.237 29.302 1.00 96.81 294 GLU A N 1
ATOM 2399 C CA . GLU A 1 294 ? -2.497 -0.205 29.106 1.00 96.81 294 GLU A CA 1
ATOM 2400 C C . GLU A 1 294 ? -3.106 -0.739 27.797 1.00 96.81 294 GLU A C 1
ATOM 2402 O O . GLU A 1 294 ? -2.477 -1.552 27.131 1.00 96.81 294 GLU A O 1
ATOM 2407 N N . ASP A 1 295 ? -4.231 -0.176 27.346 1.00 97.38 295 ASP A N 1
ATOM 2408 C CA . ASP A 1 295 ? -4.885 -0.546 26.077 1.00 97.38 295 ASP A CA 1
ATOM 2409 C C . ASP A 1 295 ? -4.297 0.171 24.844 1.00 97.38 295 ASP A C 1
ATOM 2411 O O . ASP A 1 295 ? -4.873 0.153 23.751 1.00 97.38 295 ASP A O 1
ATOM 2415 N N . SER A 1 296 ? -3.192 0.911 25.002 1.00 98.19 296 SER A N 1
ATOM 2416 C CA . SER A 1 296 ? -2.549 1.593 23.877 1.00 98.19 296 SER A CA 1
ATOM 2417 C C . SER A 1 296 ? -1.878 0.607 22.938 1.00 98.19 296 SER A C 1
ATOM 2419 O O . SER A 1 296 ? -0.883 -0.029 23.277 1.00 98.19 296 SER A O 1
ATOM 2421 N N . VAL A 1 297 ? -2.312 0.629 21.682 1.00 97.44 297 VAL A N 1
ATOM 2422 C CA . VAL A 1 297 ? -1.649 -0.117 20.616 1.00 97.44 297 VAL A CA 1
ATOM 2423 C C . VAL A 1 297 ? -0.691 0.766 19.834 1.00 97.44 29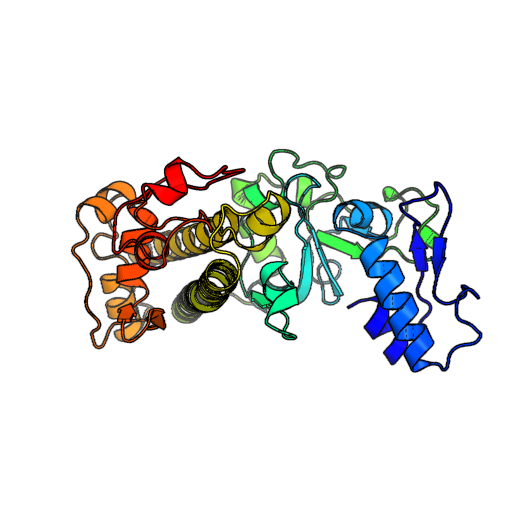7 VAL A C 1
ATOM 2425 O O . VAL A 1 297 ? -0.997 1.913 19.499 1.00 97.44 297 VAL A O 1
ATOM 2428 N N . CYS A 1 298 ? 0.457 0.187 19.478 1.00 97.06 298 CYS A N 1
ATOM 2429 C CA . CYS A 1 298 ? 1.448 0.785 18.591 1.00 97.06 298 CYS A CA 1
ATOM 2430 C C . CYS A 1 298 ? 1.904 2.180 19.038 1.00 97.06 298 CYS A C 1
ATOM 2432 O O . CYS A 1 298 ? 1.690 3.175 18.350 1.00 97.06 298 CYS A O 1
ATOM 2434 N N . VAL A 1 299 ? 2.543 2.258 20.201 1.00 97.88 299 VAL A N 1
ATOM 2435 C CA . VAL A 1 299 ? 3.136 3.508 20.681 1.00 97.88 299 VAL A CA 1
ATOM 2436 C C . VAL A 1 299 ? 4.412 3.811 19.897 1.00 97.88 299 VAL A C 1
ATOM 2438 O O . VAL A 1 299 ? 5.286 2.952 19.758 1.00 97.88 299 VAL A O 1
ATOM 2441 N N . VAL A 1 300 ? 4.538 5.040 19.398 1.00 96.94 300 VAL A N 1
ATOM 2442 C CA . VAL A 1 300 ? 5.727 5.499 18.669 1.00 96.94 300 VAL A CA 1
ATOM 2443 C C . VAL A 1 300 ? 6.280 6.796 19.250 1.00 96.94 300 VAL A C 1
ATOM 2445 O O . VAL A 1 300 ? 5.531 7.655 19.716 1.00 96.94 300 VAL A O 1
ATOM 2448 N N . ASN A 1 301 ? 7.600 6.959 19.162 1.00 96.88 301 ASN A N 1
ATOM 2449 C CA . ASN A 1 301 ? 8.287 8.228 19.394 1.00 96.88 301 ASN A CA 1
ATOM 2450 C C . ASN A 1 301 ? 8.306 9.021 18.083 1.00 96.88 301 ASN A C 1
ATOM 2452 O O . ASN A 1 301 ? 9.097 8.720 17.191 1.00 96.88 301 ASN A O 1
ATOM 2456 N N . TYR A 1 302 ? 7.417 10.000 17.938 1.00 93.81 302 TYR A N 1
ATOM 2457 C CA . TYR A 1 302 ? 7.197 10.675 16.653 1.00 93.81 302 TYR A CA 1
ATOM 2458 C C . TYR A 1 302 ? 7.947 12.013 16.516 1.00 93.81 302 TYR A C 1
ATOM 2460 O O . TYR A 1 302 ? 8.153 12.503 15.407 1.00 93.81 302 TYR A O 1
ATOM 2468 N N . LEU A 1 303 ? 8.363 12.604 17.639 1.00 91.81 303 LEU A N 1
ATOM 2469 C CA . LEU A 1 303 ? 9.269 13.752 17.752 1.00 91.81 303 LEU A CA 1
ATOM 2470 C C . LEU A 1 303 ? 10.122 13.575 19.017 1.00 91.81 303 LEU A C 1
ATOM 2472 O O . LEU A 1 303 ? 9.809 12.733 19.858 1.00 91.81 303 LEU A O 1
ATOM 2476 N N . SER A 1 304 ? 11.181 14.380 19.169 1.00 88.38 304 SER A N 1
ATOM 2477 C CA . SER A 1 304 ? 12.038 14.341 20.364 1.00 88.38 304 SER A CA 1
ATOM 2478 C C . SER A 1 304 ? 11.198 14.444 21.644 1.00 88.38 304 SER A C 1
ATOM 2480 O O . SER A 1 304 ? 10.452 15.412 21.820 1.00 88.38 304 SER A O 1
ATOM 2482 N N . SER A 1 305 ? 11.285 13.417 22.493 1.00 87.12 305 SER A N 1
ATOM 2483 C CA . SER A 1 305 ? 10.550 13.286 23.761 1.00 87.12 305 SER A CA 1
ATOM 2484 C C . SER A 1 305 ? 9.018 13.331 23.650 1.00 87.12 305 SER A C 1
ATOM 2486 O O . SER A 1 305 ? 8.343 13.661 24.624 1.00 87.12 305 SER A O 1
ATOM 2488 N N . ARG A 1 306 ? 8.439 13.016 22.480 1.00 95.44 306 ARG A N 1
ATOM 2489 C CA . ARG A 1 306 ? 6.982 12.939 22.298 1.00 95.44 306 ARG A CA 1
ATOM 2490 C C . ARG A 1 306 ? 6.557 11.574 21.789 1.00 95.44 306 ARG A C 1
ATOM 2492 O O . ARG A 1 306 ? 7.024 11.109 20.749 1.00 95.44 306 ARG A O 1
ATOM 2499 N N . THR A 1 307 ? 5.601 10.995 22.499 1.00 97.44 307 THR A N 1
ATOM 2500 C CA . THR A 1 307 ? 4.997 9.704 22.192 1.00 97.44 307 THR A CA 1
ATOM 2501 C C . THR A 1 307 ? 3.537 9.859 21.794 1.00 97.44 307 THR A C 1
ATOM 2503 O O . THR A 1 307 ? 2.857 10.811 22.183 1.00 97.44 307 THR A O 1
ATOM 2506 N N . MET A 1 308 ? 3.058 8.931 20.974 1.00 97.88 308 MET A N 1
ATOM 2507 C CA . MET A 1 308 ? 1.664 8.852 20.552 1.00 97.88 308 MET A CA 1
ATOM 2508 C C . MET A 1 308 ? 1.305 7.395 20.291 1.00 97.88 308 MET A C 1
ATOM 2510 O O . MET A 1 308 ? 2.136 6.653 19.768 1.00 97.88 308 MET A O 1
ATOM 2514 N N . ASP A 1 309 ? 0.086 6.998 20.639 1.00 98.44 309 ASP A N 1
ATOM 2515 C CA . ASP A 1 309 ? -0.466 5.700 20.261 1.00 98.44 309 ASP A CA 1
ATOM 2516 C C . ASP A 1 309 ? -1.312 5.788 18.983 1.00 98.44 309 ASP A C 1
ATOM 2518 O O . ASP A 1 309 ? -1.580 6.866 18.440 1.00 98.44 309 ASP A O 1
ATOM 2522 N N . MET A 1 310 ? -1.735 4.632 18.478 1.00 98.44 310 MET A N 1
ATOM 2523 C CA . MET A 1 310 ? -2.543 4.555 17.263 1.00 98.44 310 MET A CA 1
ATOM 2524 C C . MET A 1 310 ? -3.875 5.312 17.382 1.00 98.44 310 MET A C 1
ATOM 2526 O O . MET A 1 310 ? -4.345 5.871 16.391 1.00 98.44 310 MET A O 1
ATOM 2530 N N . ALA A 1 311 ? -4.485 5.350 18.570 1.00 98.62 311 ALA A N 1
ATOM 2531 C CA . ALA A 1 311 ? -5.778 5.994 18.785 1.00 98.62 311 ALA A CA 1
ATOM 2532 C C . ALA A 1 311 ? -5.677 7.522 18.649 1.00 98.62 311 ALA A C 1
ATOM 2534 O O . ALA A 1 311 ? -6.463 8.133 17.917 1.00 98.62 311 ALA A O 1
ATOM 2535 N N . GLU A 1 312 ? -4.671 8.143 19.274 1.00 98.56 312 GLU A N 1
ATOM 2536 C CA . GLU A 1 312 ? -4.394 9.573 19.111 1.00 98.56 312 GLU A CA 1
ATOM 2537 C C . GLU A 1 312 ? -3.991 9.905 17.668 1.00 98.56 312 GLU A C 1
ATOM 2539 O O . GLU A 1 312 ? -4.432 10.917 17.113 1.00 98.56 312 GLU A O 1
ATOM 2544 N N . PHE A 1 313 ? -3.201 9.037 17.029 1.00 98.50 313 PHE A N 1
ATOM 2545 C CA . PHE A 1 313 ? -2.822 9.212 15.630 1.00 98.50 313 PHE A CA 1
ATOM 2546 C C . PHE A 1 313 ? -4.039 9.189 14.706 1.00 98.50 313 PHE A C 1
ATOM 2548 O O . PHE A 1 313 ? -4.237 10.128 13.932 1.00 98.50 313 PHE A O 1
ATOM 2555 N N . LYS A 1 314 ? -4.899 8.170 14.832 1.00 98.50 314 LYS A N 1
ATOM 2556 C CA . LYS A 1 314 ? -6.156 8.057 14.083 1.00 98.50 314 LYS A CA 1
ATOM 2557 C C . LYS A 1 314 ? -7.019 9.295 14.284 1.00 98.50 314 LYS A C 1
ATOM 2559 O O . LYS A 1 314 ? -7.534 9.834 13.308 1.00 98.50 314 LYS A O 1
ATOM 2564 N N . ARG A 1 315 ? -7.147 9.788 15.520 1.00 98.25 315 ARG A N 1
ATOM 2565 C CA . ARG A 1 315 ? -7.935 10.988 15.826 1.00 98.25 315 ARG A CA 1
ATOM 2566 C C . ARG A 1 315 ? -7.427 12.206 15.052 1.00 98.25 315 ARG A C 1
ATOM 2568 O O . ARG A 1 315 ? -8.217 12.889 14.406 1.00 98.25 315 ARG A O 1
ATOM 2575 N N . ARG A 1 316 ? -6.114 12.463 15.076 1.00 98.00 316 ARG A N 1
ATOM 2576 C CA . ARG A 1 316 ? -5.497 13.595 14.359 1.00 98.00 316 ARG A CA 1
ATOM 2577 C C . ARG A 1 316 ? -5.567 13.433 12.844 1.00 98.00 316 ARG A C 1
ATOM 2579 O O . ARG A 1 316 ? -5.832 14.412 12.149 1.00 98.00 316 ARG A O 1
ATOM 2586 N N . LEU A 1 317 ? -5.340 12.218 12.344 1.00 98.00 317 LEU A N 1
ATOM 2587 C CA . LEU A 1 317 ? -5.416 11.896 10.922 1.00 98.00 317 LEU A CA 1
ATOM 2588 C C . LEU A 1 317 ? -6.829 12.143 10.395 1.00 98.00 317 LEU A C 1
ATOM 2590 O O . LEU A 1 317 ? -7.002 12.889 9.439 1.00 98.00 317 LEU A O 1
ATOM 2594 N N . PHE A 1 318 ? -7.838 11.575 11.058 1.00 98.12 318 PHE A N 1
ATOM 2595 C CA . PHE A 1 318 ? -9.238 11.656 10.642 1.00 98.12 318 PHE A CA 1
ATOM 2596 C C . PHE A 1 318 ? -9.783 13.081 10.766 1.00 98.12 318 PHE A C 1
ATOM 2598 O O . PHE A 1 318 ? -10.597 13.504 9.953 1.00 98.12 318 PHE A O 1
ATOM 2605 N N . ALA A 1 319 ? -9.316 13.849 11.751 1.00 97.12 319 ALA A N 1
ATOM 2606 C CA . ALA A 1 319 ? -9.702 15.247 11.907 1.00 97.12 319 ALA A CA 1
ATOM 2607 C C . ALA A 1 319 ? -9.003 16.194 10.909 1.00 97.12 319 ALA A C 1
ATOM 2609 O O . ALA A 1 319 ? -9.240 17.401 10.957 1.00 97.12 319 ALA A O 1
ATOM 2610 N N . GLY A 1 320 ? -8.128 15.676 10.035 1.00 96.62 320 GLY A N 1
ATOM 2611 C CA . GLY A 1 320 ? -7.384 16.469 9.056 1.00 96.62 320 GLY A CA 1
ATOM 2612 C C . GLY A 1 320 ? -6.318 17.373 9.681 1.00 96.62 320 GLY A C 1
ATOM 2613 O O . GLY A 1 320 ? -5.970 18.401 9.110 1.00 96.62 320 GLY A O 1
ATOM 2614 N N . TRP A 1 321 ? -5.821 17.044 10.878 1.00 96.81 321 TRP A N 1
ATOM 2615 C CA . TRP A 1 321 ? -4.820 17.869 11.574 1.00 96.81 321 TRP A CA 1
ATOM 2616 C C . TRP A 1 321 ? -3.397 17.557 11.122 1.00 96.81 321 TRP A C 1
ATOM 2618 O O . TRP A 1 321 ? -2.492 18.363 11.319 1.00 96.81 321 TRP A O 1
ATOM 2628 N N . ILE A 1 322 ? -3.191 16.377 10.546 1.00 96.88 322 ILE A N 1
ATOM 2629 C CA . ILE A 1 322 ? -1.894 15.908 10.077 1.00 96.88 322 ILE A CA 1
ATOM 2630 C C . ILE A 1 322 ? -1.604 16.496 8.700 1.00 96.88 322 ILE A C 1
ATOM 2632 O O . ILE A 1 322 ? -2.347 16.253 7.753 1.00 96.88 322 ILE A O 1
ATOM 2636 N N . SER A 1 323 ? -0.489 17.218 8.574 1.00 96.31 323 SER A N 1
ATOM 2637 C CA . SER A 1 323 ? -0.024 17.684 7.269 1.00 96.31 323 SER A CA 1
ATOM 2638 C C . SER A 1 323 ? 0.847 16.651 6.551 1.00 96.31 323 SER A C 1
ATOM 2640 O O . SER A 1 323 ? 1.789 16.086 7.123 1.00 96.31 323 SER A O 1
ATOM 2642 N N . ASN A 1 324 ? 0.568 16.475 5.260 1.00 94.88 324 ASN A N 1
ATOM 2643 C CA . ASN A 1 324 ? 1.386 15.705 4.322 1.00 94.88 324 ASN A CA 1
ATOM 2644 C C . ASN A 1 324 ? 2.386 16.559 3.522 1.00 94.88 324 ASN A C 1
ATOM 2646 O O . ASN A 1 324 ? 3.180 15.999 2.762 1.00 94.88 324 ASN A O 1
ATOM 2650 N N . ASN A 1 325 ? 2.395 17.882 3.719 1.00 95.56 325 ASN A N 1
ATOM 2651 C CA . ASN A 1 325 ? 3.311 18.796 3.039 1.00 95.56 325 ASN A CA 1
ATOM 2652 C C . ASN A 1 325 ? 4.704 18.753 3.700 1.00 95.56 325 ASN A C 1
ATOM 2654 O O . ASN A 1 325 ? 4.824 19.061 4.887 1.00 95.56 325 ASN A O 1
ATOM 2658 N N . PRO A 1 326 ? 5.779 18.415 2.969 1.00 95.19 326 PRO A N 1
ATOM 2659 C CA . PRO A 1 326 ? 7.118 18.293 3.529 1.00 95.19 326 PRO A CA 1
ATOM 2660 C C . PRO A 1 326 ? 7.815 19.627 3.815 1.00 95.19 326 PRO A C 1
ATOM 2662 O O . PRO A 1 326 ? 8.859 19.636 4.464 1.00 95.19 326 PRO A O 1
ATOM 2665 N N . ASN A 1 327 ? 7.222 20.753 3.407 1.00 96.00 327 ASN A N 1
ATOM 2666 C CA . ASN A 1 327 ? 7.661 22.077 3.837 1.00 96.00 327 ASN A CA 1
ATOM 2667 C C . ASN A 1 327 ? 7.287 22.396 5.293 1.00 96.00 327 ASN A C 1
ATOM 2669 O O . ASN A 1 327 ? 7.790 23.359 5.861 1.00 96.00 327 ASN A O 1
ATOM 2673 N N . GLU A 1 328 ? 6.428 21.595 5.914 1.00 95.88 328 GLU A N 1
ATOM 2674 C CA . GLU A 1 328 ? 5.966 21.826 7.276 1.00 95.88 328 GLU A CA 1
ATOM 2675 C C . GLU A 1 328 ? 6.968 21.398 8.349 1.00 95.88 328 GLU A C 1
ATOM 2677 O O . GLU A 1 328 ? 7.692 20.408 8.213 1.00 95.88 328 GLU A O 1
ATOM 2682 N N . ARG A 1 329 ? 6.923 22.091 9.492 1.00 95.25 329 ARG A N 1
ATOM 2683 C CA . ARG A 1 329 ? 7.629 21.654 10.703 1.00 95.25 329 ARG A CA 1
ATOM 2684 C C . ARG A 1 329 ? 6.986 20.396 11.288 1.00 95.25 329 ARG A C 1
ATOM 2686 O O . ARG A 1 329 ? 5.805 20.114 11.066 1.00 95.25 329 ARG A O 1
ATOM 2693 N N . GLY A 1 330 ? 7.754 19.668 12.099 1.00 95.88 330 GLY A N 1
ATOM 2694 C CA . GLY A 1 330 ? 7.329 18.400 12.692 1.00 95.88 330 GLY A CA 1
ATOM 2695 C C . GLY A 1 330 ? 5.996 18.492 13.438 1.00 95.88 330 GLY A C 1
ATOM 2696 O O . GLY A 1 330 ? 5.160 17.602 13.326 1.00 95.88 330 GLY A O 1
ATOM 2697 N N . GLU A 1 331 ? 5.743 19.591 14.143 1.00 96.94 331 GLU A N 1
ATOM 2698 C CA . GLU A 1 331 ? 4.516 19.800 14.909 1.00 96.94 331 GLU A CA 1
ATOM 2699 C C . GLU A 1 331 ? 3.255 19.793 14.023 1.00 96.94 331 GLU A C 1
ATOM 2701 O O . GLU A 1 331 ? 2.238 19.217 14.412 1.00 96.94 331 GLU A O 1
ATOM 2706 N N . TYR A 1 332 ? 3.328 20.352 12.813 1.00 97.31 332 TYR A N 1
ATOM 2707 C CA . TYR A 1 332 ? 2.240 20.332 11.826 1.00 97.31 332 TYR A CA 1
ATOM 2708 C C . TYR A 1 332 ? 2.154 18.980 11.108 1.00 97.31 332 TYR A C 1
ATOM 2710 O O . TYR A 1 332 ? 1.064 18.445 10.898 1.00 97.31 332 TYR A O 1
ATOM 2718 N N . ARG A 1 333 ? 3.308 18.363 10.802 1.00 96.75 333 ARG A N 1
ATOM 2719 C CA . ARG A 1 333 ? 3.371 17.001 10.234 1.00 96.75 333 ARG A CA 1
ATOM 2720 C C . ARG A 1 333 ? 2.733 15.952 11.143 1.00 96.75 333 ARG A C 1
ATOM 2722 O O . ARG A 1 333 ? 2.415 14.875 10.656 1.00 96.75 333 ARG A O 1
ATOM 2729 N N . TRP A 1 334 ? 2.550 16.231 12.432 1.00 97.44 334 TRP A N 1
ATOM 2730 C CA . TRP A 1 334 ? 1.959 15.316 13.418 1.00 97.44 334 TRP A CA 1
ATOM 2731 C C . TRP A 1 334 ? 0.688 15.853 14.088 1.00 97.44 334 TRP A C 1
ATOM 2733 O O . TRP A 1 334 ? 0.251 15.307 15.106 1.00 97.44 334 TRP A O 1
ATOM 2743 N N . GLY A 1 335 ? 0.102 16.930 13.554 1.00 96.56 335 GLY A N 1
ATOM 2744 C CA . GLY A 1 335 ? -1.151 17.508 14.047 1.00 96.56 335 GLY A CA 1
ATOM 2745 C C . GLY A 1 335 ? -1.118 17.969 15.505 1.00 96.56 335 GLY A C 1
ATOM 2746 O O . GLY A 1 335 ? -2.149 17.958 16.173 1.00 96.56 335 GLY A O 1
ATOM 2747 N N . VAL A 1 336 ? 0.064 18.335 16.012 1.00 96.25 336 VAL A N 1
ATOM 2748 C CA . VAL A 1 336 ? 0.215 19.075 17.277 1.00 96.25 336 VAL A CA 1
ATOM 2749 C C . VAL A 1 336 ? -0.267 20.509 17.073 1.00 96.25 336 VAL A C 1
ATOM 2751 O O . VAL A 1 336 ? -0.968 21.056 17.917 1.00 96.25 336 VAL A O 1
ATOM 2754 N N . LEU A 1 337 ? 0.116 21.101 15.941 1.00 95.94 337 LEU A N 1
ATOM 2755 C CA . LEU A 1 337 ? -0.365 22.394 15.474 1.00 95.94 337 LEU A CA 1
ATOM 2756 C C . LEU A 1 337 ? -1.235 22.182 14.238 1.00 95.94 337 LEU A C 1
ATOM 2758 O O . LEU A 1 337 ? -0.990 21.268 13.449 1.00 95.94 337 LEU A O 1
ATOM 2762 N N . ARG A 1 338 ? -2.249 23.034 14.065 1.00 92.19 338 ARG A N 1
ATOM 2763 C CA . ARG A 1 338 ? -3.101 23.008 12.874 1.00 92.19 338 ARG A CA 1
ATOM 2764 C C . ARG A 1 338 ? -2.463 23.824 11.764 1.00 92.19 338 ARG A C 1
ATOM 2766 O O . ARG A 1 338 ? -2.160 24.998 11.958 1.00 92.19 338 ARG A O 1
ATOM 2773 N N . GLY A 1 339 ? -2.248 23.171 10.630 1.00 85.69 339 GLY A N 1
ATOM 2774 C CA . GLY A 1 339 ? -1.643 23.781 9.456 1.00 85.69 339 GLY A CA 1
ATOM 2775 C C . GLY A 1 339 ? -2.639 24.505 8.544 1.00 85.69 339 GLY A C 1
ATOM 2776 O O . GLY A 1 339 ? -3.838 24.532 8.828 1.00 85.69 339 GLY A O 1
ATOM 2777 N N . PRO A 1 340 ? -2.135 25.052 7.425 1.00 91.31 340 PRO A N 1
ATOM 2778 C CA . PRO A 1 340 ? -0.711 25.097 7.086 1.00 91.31 340 PRO A CA 1
ATOM 2779 C C . PRO A 1 340 ? 0.053 26.158 7.898 1.00 91.31 340 PRO A C 1
ATOM 2781 O O . PRO A 1 340 ? -0.532 27.190 8.251 1.00 91.31 340 PRO A O 1
ATOM 2784 N N . SER A 1 341 ? 1.341 25.920 8.179 1.00 93.19 341 SER A N 1
ATOM 2785 C CA . SER A 1 341 ? 2.227 26.950 8.755 1.00 93.19 341 SER A CA 1
ATOM 2786 C C . SER A 1 341 ? 2.472 28.095 7.771 1.00 93.19 341 SER A C 1
ATOM 2788 O O . SER A 1 341 ? 2.329 27.917 6.561 1.00 93.19 341 SER A O 1
ATOM 2790 N N . ASP A 1 342 ? 2.895 29.263 8.262 1.00 93.12 342 ASP A N 1
ATOM 2791 C CA . ASP A 1 342 ? 3.178 30.413 7.391 1.00 93.12 342 ASP A CA 1
ATOM 2792 C C . ASP A 1 342 ? 4.246 30.089 6.337 1.00 93.12 342 ASP A C 1
ATOM 2794 O O . ASP A 1 342 ? 4.073 30.414 5.167 1.00 93.12 342 ASP A O 1
ATOM 2798 N N . HIS A 1 343 ? 5.302 29.358 6.709 1.00 91.56 343 HIS A N 1
ATOM 2799 C CA . HIS A 1 343 ? 6.319 28.918 5.750 1.00 91.56 343 HIS A CA 1
ATOM 2800 C C . HIS A 1 343 ? 5.725 28.007 4.666 1.00 91.56 343 HIS A C 1
ATOM 2802 O O . HIS A 1 343 ? 5.964 28.219 3.480 1.00 91.56 343 HIS A O 1
ATOM 2808 N N . ALA A 1 344 ? 4.903 27.026 5.050 1.00 92.69 344 ALA A N 1
ATOM 2809 C CA . ALA A 1 344 ? 4.287 26.113 4.093 1.00 92.69 344 ALA A CA 1
ATOM 2810 C C . ALA A 1 344 ? 3.262 26.794 3.171 1.00 92.69 344 ALA A C 1
ATOM 2812 O O . ALA A 1 344 ? 3.092 26.332 2.048 1.00 92.69 344 ALA A O 1
ATOM 2813 N N . ARG A 1 345 ? 2.619 27.893 3.602 1.00 93.12 345 ARG A N 1
ATOM 2814 C CA . ARG A 1 345 ? 1.738 28.711 2.741 1.00 93.12 345 ARG A CA 1
ATOM 2815 C C . ARG A 1 345 ? 2.497 29.442 1.638 1.00 93.12 345 ARG A C 1
ATOM 2817 O O . ARG A 1 345 ? 1.947 29.632 0.561 1.00 93.12 345 ARG A O 1
ATOM 2824 N N . TYR A 1 346 ? 3.729 29.866 1.917 1.00 94.75 346 TYR A N 1
ATOM 2825 C CA . TYR A 1 346 ? 4.583 30.549 0.941 1.00 94.75 346 TYR A CA 1
ATOM 2826 C C . TYR A 1 346 ? 5.330 29.584 0.017 1.00 94.75 346 TYR A C 1
ATOM 2828 O O . TYR A 1 346 ? 5.764 29.984 -1.062 1.00 94.75 346 TYR A O 1
ATOM 2836 N N . CYS A 1 347 ? 5.496 28.324 0.420 1.00 95.69 347 CYS A N 1
ATOM 2837 C CA . CYS A 1 347 ? 6.160 27.333 -0.411 1.00 95.69 347 CYS A CA 1
ATOM 2838 C C . CYS A 1 347 ? 5.218 26.714 -1.449 1.00 95.69 347 CYS A C 1
ATOM 2840 O O . CYS A 1 347 ? 4.056 26.438 -1.140 1.00 95.69 347 CYS A O 1
ATOM 2842 N N . PRO A 1 348 ? 5.724 26.400 -2.655 1.00 94.06 348 PRO A N 1
ATOM 2843 C CA . PRO A 1 348 ? 4.974 25.600 -3.607 1.00 94.06 348 PRO A CA 1
ATOM 2844 C C . PRO A 1 348 ? 4.550 24.252 -3.005 1.00 94.06 348 PRO A C 1
ATOM 2846 O O . PRO A 1 348 ? 5.279 23.632 -2.222 1.00 94.06 348 PRO A O 1
ATOM 2849 N N . SER A 1 349 ? 3.360 23.805 -3.396 1.00 91.56 349 SER A N 1
ATOM 2850 C CA . SER A 1 349 ? 2.817 22.490 -3.072 1.00 91.56 349 SER A CA 1
ATOM 2851 C C . SER A 1 349 ? 2.298 21.855 -4.352 1.00 91.56 349 SER A C 1
ATOM 2853 O O . SER A 1 349 ? 1.558 22.492 -5.100 1.00 91.56 349 SER A O 1
ATOM 2855 N N . TRP A 1 350 ? 2.683 20.608 -4.604 1.00 88.94 350 TRP A N 1
ATOM 2856 C CA . TRP A 1 350 ? 2.360 19.895 -5.846 1.00 88.94 350 TRP A CA 1
ATOM 2857 C C . TRP A 1 350 ? 1.360 18.756 -5.645 1.00 88.94 350 TRP A C 1
ATOM 2859 O O . TRP A 1 350 ? 1.138 17.945 -6.536 1.00 88.94 350 TRP A O 1
ATOM 2869 N N . GLY A 1 351 ? 0.742 18.696 -4.470 1.00 82.25 351 GLY A N 1
ATOM 2870 C CA . GLY A 1 351 ? -0.264 17.700 -4.145 1.00 82.25 351 GLY A CA 1
ATOM 2871 C C . GLY A 1 351 ? -0.627 17.740 -2.670 1.00 82.25 351 GLY A C 1
ATOM 2872 O O . GLY A 1 351 ? 0.044 18.373 -1.854 1.00 82.25 351 GLY A O 1
ATOM 2873 N N . GLY A 1 352 ? -1.709 17.056 -2.332 1.00 85.75 352 GLY A N 1
ATOM 2874 C CA . GLY A 1 352 ? -2.173 16.923 -0.966 1.00 85.75 352 GLY A CA 1
ATOM 2875 C C . GLY A 1 352 ? -3.261 15.872 -0.888 1.00 85.75 352 GLY A C 1
ATOM 2876 O O . GLY A 1 352 ? -3.930 15.571 -1.873 1.00 85.75 352 GLY A O 1
ATOM 2877 N N . TRP A 1 353 ? -3.420 15.315 0.299 1.00 92.69 353 TRP A N 1
ATOM 2878 C CA . TRP A 1 353 ? -4.520 14.422 0.619 1.00 92.69 353 TRP A CA 1
ATOM 2879 C C . TRP A 1 353 ? -5.205 14.903 1.897 1.00 92.69 353 TRP A C 1
ATOM 2881 O O . TRP A 1 353 ? -4.559 15.452 2.794 1.00 92.69 353 TRP A O 1
ATOM 2891 N N . SER A 1 354 ? -6.512 14.708 1.985 1.00 91.38 354 SER A N 1
ATOM 2892 C CA . SER A 1 354 ? -7.287 14.956 3.193 1.00 91.38 354 SER A CA 1
ATOM 2893 C C . SER A 1 354 ? -8.256 13.797 3.421 1.00 91.38 354 SER A C 1
ATOM 2895 O O . SER A 1 354 ? -8.721 13.183 2.457 1.00 91.38 354 SER A O 1
ATOM 2897 N N . PRO A 1 355 ? -8.560 13.470 4.688 1.00 93.06 355 PRO A N 1
ATOM 2898 C CA . PRO A 1 355 ? -9.491 12.395 4.999 1.00 93.06 355 PRO A CA 1
ATOM 2899 C C . PRO A 1 355 ? -10.888 12.705 4.445 1.00 93.06 355 PRO A C 1
ATOM 2901 O O . PRO A 1 355 ? -11.401 13.812 4.611 1.00 93.06 355 PRO A O 1
ATOM 2904 N N . ASN A 1 356 ? -11.523 11.697 3.848 1.00 91.25 356 ASN A N 1
ATOM 2905 C CA . ASN A 1 356 ? -12.918 11.737 3.411 1.00 91.25 356 ASN A CA 1
ATOM 2906 C C . ASN A 1 356 ? -13.716 10.681 4.200 1.00 91.25 356 ASN A C 1
ATOM 2908 O O . ASN A 1 356 ? -13.521 9.483 3.987 1.00 91.25 356 ASN A O 1
ATOM 2912 N N . LEU A 1 357 ? -14.525 11.130 5.171 1.00 89.19 357 LEU A N 1
ATOM 2913 C CA . LEU A 1 357 ? -15.104 10.318 6.261 1.00 89.19 357 LEU A CA 1
ATOM 2914 C C . LEU A 1 357 ? -16.583 9.967 6.113 1.00 89.19 357 LEU A C 1
ATOM 2916 O O . LEU A 1 357 ? -17.365 10.875 5.755 1.00 89.19 357 LEU A O 1
#